Protein AF-X1A948-F1 (afdb_monomer_lite)

Radius of gyration: 23.52 Å; chains: 1; bounding box: 52×65×69 Å

Sequence (354 aa):
QQKYAKKFEVARQKFKIIANKKFKETFEIKDIPFLMENLRRKEVYKFDLNKDFVFRNKITDDIILGKLNDIKFIDDISESEQFVITNLKTNQKEFLNSSIYTHFQIDLNETYFLEKKIPLTLIDIDLNRNNHNGNFLIFLDEENNKILKPILKTKLPNSIAFFKNFKEQDIFFKKKGELKISRCIDVLDASEIKGYELILTNFEITKNHEQKHLKYVIDELIIKPKRITLPIHRDRKFRESELQIIKWLINKDLLSYIYLKKPVNNVEIGFIRKINLKPQNIENYHKKTENNDKETLVLKNIFGKEIKIPYNKIELIIFEYTSAMIQIKSETSFSSRLGYKILKKFKPERILIT

Secondary structure (DSSP, 8-state):
-HHHHHHTHHHHHHHHHHHHHHHHHHHT-S-HHHHHHHTTGGGGGTTTTT-EEEEEETTT--EEEEEEEEEEE-S-SSS-EEEEEEETTT--EEEEETTTEEEEEE-TT-EEE-TT--EEEEEEEE--SS-TT--EEEEE-TT--EEEEEGGG------HHHHHTTTT-EEEEEETTEEEEEEEEEEE--SSGGG-EEEEEES---TT----EEEEEGGGEEEEEEEEEEE--SSGGGHHHHHHHHHHHHHTT-EEEEEESSSSS-EEEEEEEEEEPPPP-TT-TT------TT-EEEEEETTS-EEEEEGGGEEEEEEEEEEEEEEEGGGS-HHHHHHHHHHHHH-GGG-B--

Organism: NCBI:txid412755

Structure (mmCIF, N/CA/C/O backbone):
data_AF-X1A948-F1
#
_entry.id   AF-X1A948-F1
#
loop_
_atom_site.group_PDB
_atom_site.id
_atom_site.type_symbol
_atom_site.label_atom_id
_atom_site.label_alt_id
_atom_site.label_comp_id
_atom_site.label_asym_id
_atom_site.label_entity_id
_atom_site.label_seq_id
_atom_site.pdbx_PDB_ins_code
_atom_site.Cartn_x
_atom_site.Cartn_y
_atom_site.Cartn_z
_atom_site.occupancy
_atom_site.B_iso_or_equiv
_atom_site.auth_seq_id
_atom_site.auth_comp_id
_atom_site.auth_asym_id
_atom_site.auth_atom_id
_atom_site.pdbx_PDB_model_num
ATOM 1 N N . GLN A 1 1 ? 3.688 -23.333 -5.348 1.00 64.12 1 GLN A N 1
ATOM 2 C CA . GLN A 1 1 ? 2.267 -22.913 -5.301 1.00 64.12 1 GLN A CA 1
ATOM 3 C C . GLN A 1 1 ? 1.477 -23.446 -6.499 1.00 64.12 1 GLN A C 1
ATOM 5 O O . GLN A 1 1 ? 0.482 -24.116 -6.270 1.00 64.12 1 GLN A O 1
ATOM 10 N N . GLN A 1 2 ? 1.948 -23.273 -7.740 1.00 76.31 2 GLN A N 1
ATOM 11 C CA . GLN A 1 2 ? 1.259 -23.702 -8.975 1.00 76.31 2 GLN A CA 1
ATOM 12 C C . GLN A 1 2 ? 0.826 -25.185 -9.000 1.00 76.31 2 GLN A C 1
ATOM 14 O O . GLN A 1 2 ? -0.339 -25.485 -9.250 1.00 76.31 2 GLN A O 1
ATOM 19 N N . LYS A 1 3 ? 1.732 -26.113 -8.643 1.00 79.06 3 LYS A N 1
ATOM 20 C CA . LYS A 1 3 ? 1.439 -27.561 -8.556 1.00 79.06 3 LYS A CA 1
ATOM 21 C C . LYS A 1 3 ? 0.267 -27.880 -7.616 1.00 79.06 3 LYS A C 1
ATOM 23 O O . LYS A 1 3 ? -0.580 -28.704 -7.938 1.00 79.06 3 LYS A O 1
ATOM 28 N N . TYR A 1 4 ? 0.214 -27.217 -6.461 1.00 81.12 4 TYR A N 1
ATOM 29 C CA . TYR A 1 4 ? -0.855 -27.415 -5.481 1.00 81.12 4 TYR A CA 1
ATOM 30 C C . TYR A 1 4 ? -2.148 -26.710 -5.893 1.00 81.12 4 TYR A C 1
ATOM 32 O O . TYR A 1 4 ? -3.219 -27.272 -5.699 1.00 81.12 4 TYR A O 1
ATOM 40 N N . ALA A 1 5 ? -2.058 -25.528 -6.509 1.00 80.88 5 ALA A N 1
ATOM 41 C CA . ALA A 1 5 ? -3.226 -24.794 -6.988 1.00 80.88 5 ALA A CA 1
ATOM 42 C C . ALA A 1 5 ? -4.042 -25.622 -7.994 1.00 80.88 5 ALA A C 1
ATOM 44 O O . ALA A 1 5 ? -5.242 -25.778 -7.794 1.00 80.88 5 ALA A O 1
ATOM 45 N N . LYS A 1 6 ? -3.384 -26.235 -8.990 1.00 80.06 6 LYS A N 1
ATOM 46 C CA . LYS A 1 6 ? -4.048 -27.129 -9.957 1.00 80.06 6 LYS A CA 1
ATOM 47 C C . LYS A 1 6 ? -4.633 -28.376 -9.287 1.00 80.06 6 LYS A C 1
ATOM 49 O O . LYS A 1 6 ? -5.773 -28.742 -9.540 1.00 80.06 6 LYS A O 1
ATOM 54 N N . LYS A 1 7 ? -3.880 -29.006 -8.375 1.00 86.94 7 LYS A N 1
ATOM 55 C CA . LYS A 1 7 ? -4.324 -30.222 -7.667 1.00 86.94 7 LYS A CA 1
ATOM 56 C C . LYS A 1 7 ? -5.597 -30.002 -6.836 1.00 86.94 7 LYS A C 1
ATOM 58 O O . LYS A 1 7 ? -6.390 -30.926 -6.690 1.00 86.94 7 LYS A O 1
ATOM 63 N N . PHE A 1 8 ? -5.785 -28.803 -6.286 1.00 88.12 8 PHE A N 1
ATOM 64 C CA . PHE A 1 8 ? -6.907 -28.481 -5.400 1.00 88.12 8 PHE A CA 1
ATOM 65 C C . PHE A 1 8 ? -7.978 -27.595 -6.042 1.00 88.12 8 PHE A C 1
ATOM 67 O O . PHE A 1 8 ? -8.878 -27.146 -5.339 1.00 88.12 8 PHE A O 1
ATOM 74 N N . GLU A 1 9 ? -7.928 -27.349 -7.350 1.00 86.06 9 GLU A N 1
ATOM 75 C CA . GLU A 1 9 ? -8.857 -26.437 -8.023 1.00 86.06 9 GLU A CA 1
ATOM 76 C C . GLU A 1 9 ? -10.321 -26.871 -7.858 1.00 86.06 9 GLU A C 1
ATOM 78 O O . GLU A 1 9 ? -11.148 -26.096 -7.379 1.00 86.06 9 GLU A O 1
ATOM 83 N N . VAL A 1 10 ? -10.619 -28.147 -8.124 1.00 89.75 10 VAL A N 1
ATOM 84 C CA . VAL A 1 10 ? -11.967 -28.718 -7.947 1.00 89.75 10 VAL A CA 1
ATOM 85 C C . VAL A 1 10 ? -12.430 -28.615 -6.490 1.00 89.75 10 VAL A C 1
ATOM 87 O O . VAL A 1 10 ? -13.571 -28.241 -6.219 1.00 89.75 10 VAL A O 1
ATOM 90 N N . ALA A 1 11 ? -11.543 -28.914 -5.536 1.00 91.81 11 ALA A N 1
ATOM 91 C CA . ALA A 1 11 ? -11.854 -28.817 -4.112 1.00 91.81 11 ALA A CA 1
ATOM 92 C C . ALA A 1 11 ? -12.113 -27.363 -3.681 1.00 91.81 11 ALA A C 1
ATOM 94 O O . ALA A 1 11 ? -13.046 -27.113 -2.921 1.00 91.81 11 ALA A O 1
ATOM 95 N N . ARG A 1 12 ? -11.346 -26.400 -4.208 1.00 88.31 12 ARG A N 1
ATOM 96 C CA . ARG A 1 12 ? -11.524 -24.964 -3.953 1.00 88.31 12 ARG A CA 1
ATOM 97 C C . ARG A 1 12 ? -12.872 -24.472 -4.468 1.00 88.31 12 ARG A C 1
ATOM 99 O O . ARG A 1 12 ? -13.552 -23.761 -3.740 1.00 88.31 12 ARG A O 1
ATOM 106 N N . GLN A 1 13 ? -13.286 -24.880 -5.669 1.00 90.38 13 GLN A N 1
ATOM 107 C CA . GLN A 1 13 ? -14.599 -24.501 -6.206 1.00 90.38 13 GLN A CA 1
ATOM 108 C C . GLN A 1 13 ? -15.745 -25.078 -5.368 1.00 90.38 13 GLN A C 1
ATOM 110 O O . GLN A 1 13 ? -16.662 -24.350 -4.991 1.00 90.38 13 GLN A O 1
ATOM 115 N N . LYS A 1 14 ? -15.660 -26.359 -4.978 1.00 93.69 14 LYS A N 1
ATOM 116 C CA . LYS A 1 14 ? -16.641 -26.969 -4.062 1.00 93.69 14 LYS A CA 1
ATOM 117 C C . LYS A 1 14 ? -16.692 -26.242 -2.717 1.00 93.69 14 LYS A C 1
ATOM 119 O O . LYS A 1 14 ? -17.778 -25.958 -2.216 1.00 93.69 14 LYS A O 1
ATOM 124 N N . PHE A 1 15 ? -15.531 -25.912 -2.152 1.00 93.50 15 PHE A N 1
ATOM 125 C CA . PHE A 1 15 ? -15.441 -25.169 -0.899 1.00 93.50 15 PHE A CA 1
ATOM 126 C C . PHE A 1 15 ? -16.094 -23.791 -1.010 1.00 93.50 15 PHE A C 1
ATOM 128 O O . PHE A 1 15 ? -16.901 -23.457 -0.151 1.00 93.50 15 PHE A O 1
ATOM 135 N N . LYS A 1 16 ? -15.812 -23.028 -2.072 1.00 92.94 16 LYS A N 1
ATOM 136 C CA . LYS A 1 16 ? -16.417 -21.709 -2.306 1.00 92.94 16 LYS A CA 1
ATOM 137 C C . LYS A 1 16 ? -17.938 -21.765 -2.308 1.00 92.94 16 LYS A C 1
ATOM 139 O O . LYS A 1 16 ? -18.562 -20.979 -1.609 1.00 92.94 16 LYS A O 1
ATOM 144 N N . ILE A 1 17 ? -18.528 -22.724 -3.025 1.00 94.19 17 ILE A N 1
ATOM 145 C CA . ILE A 1 17 ? -19.989 -22.905 -3.087 1.00 94.19 17 ILE A CA 1
ATOM 146 C C . ILE A 1 17 ? -20.563 -23.164 -1.688 1.00 94.19 17 ILE A C 1
ATOM 148 O O . ILE A 1 17 ? -21.523 -22.511 -1.277 1.00 94.19 17 ILE A O 1
ATOM 152 N N . ILE A 1 18 ? -19.954 -24.087 -0.935 1.00 94.94 18 ILE A N 1
ATOM 153 C CA . ILE A 1 18 ? -20.396 -24.432 0.424 1.00 94.94 18 ILE A CA 1
ATOM 154 C C . ILE A 1 18 ? -20.227 -23.238 1.371 1.00 94.94 18 ILE A C 1
ATOM 156 O O . ILE A 1 18 ? -21.137 -22.941 2.141 1.00 94.94 18 ILE A O 1
ATOM 160 N N . ALA A 1 19 ? -19.083 -22.556 1.315 1.00 95.00 19 ALA A N 1
ATOM 161 C CA . ALA A 1 19 ? -18.773 -21.401 2.149 1.00 95.00 19 ALA A CA 1
ATOM 162 C C . ALA A 1 19 ? -19.740 -20.246 1.874 1.00 95.00 19 ALA A C 1
ATOM 164 O O . ALA A 1 19 ? -20.292 -19.693 2.821 1.00 95.00 19 ALA A O 1
ATOM 165 N N . ASN A 1 20 ? -20.018 -19.947 0.602 1.00 94.38 20 ASN A N 1
ATOM 166 C CA . ASN A 1 20 ? -21.014 -18.954 0.209 1.00 94.38 20 ASN A CA 1
ATOM 167 C C . ASN A 1 20 ? -22.387 -19.281 0.780 1.00 94.38 20 ASN A C 1
ATOM 169 O O . ASN A 1 20 ? -22.981 -18.447 1.457 1.00 94.38 20 ASN A O 1
ATOM 173 N N . LYS A 1 21 ? -22.879 -20.501 0.528 1.00 94.69 21 LYS A N 1
ATOM 174 C CA . LYS A 1 21 ? -24.200 -20.934 0.990 1.00 94.69 21 LYS A CA 1
ATOM 175 C C . LYS A 1 21 ? -24.313 -20.805 2.508 1.00 94.69 21 LYS A C 1
ATOM 177 O O . LYS A 1 21 ? -25.204 -20.117 2.994 1.00 94.69 21 LYS A O 1
ATOM 182 N N . LYS A 1 22 ? -23.358 -21.383 3.244 1.00 96.00 22 LYS A N 1
ATOM 183 C CA . LYS A 1 22 ? -23.350 -21.327 4.709 1.00 96.00 22 LYS A CA 1
ATOM 184 C C . LYS A 1 22 ? -23.245 -19.903 5.237 1.00 96.00 22 LYS A C 1
ATOM 186 O O . LYS A 1 22 ? -23.910 -19.583 6.213 1.00 96.00 22 LYS A O 1
ATOM 191 N N . PHE A 1 23 ? -22.431 -19.050 4.619 1.00 95.12 23 PHE A N 1
ATOM 192 C CA . PHE A 1 23 ? -22.288 -17.659 5.042 1.00 95.12 23 PHE A CA 1
ATOM 193 C C . PHE A 1 23 ? -23.604 -16.895 4.875 1.00 95.12 23 PHE A C 1
ATOM 195 O O . PHE A 1 23 ? -24.064 -16.255 5.818 1.00 95.12 23 PHE A O 1
ATOM 202 N N . LYS A 1 24 ? -24.246 -17.015 3.707 1.00 94.75 24 LYS A N 1
ATOM 203 C CA . LYS A 1 24 ? -25.542 -16.380 3.440 1.00 94.75 24 LYS A CA 1
ATOM 204 C C . LYS A 1 24 ? -26.628 -16.854 4.405 1.00 94.75 24 LYS A C 1
ATOM 206 O O . LYS A 1 24 ? -27.361 -16.024 4.926 1.00 94.75 24 LYS A O 1
ATOM 211 N N . GLU A 1 25 ? -26.694 -18.159 4.675 1.00 95.12 25 GLU A N 1
ATOM 212 C CA . GLU A 1 25 ? -27.636 -18.748 5.639 1.00 95.12 25 GLU A CA 1
ATOM 213 C C . GLU A 1 25 ? -27.366 -18.270 7.073 1.00 95.12 25 GLU A C 1
ATOM 215 O O . GLU A 1 25 ? -28.286 -17.856 7.765 1.00 95.12 25 GLU A O 1
ATOM 220 N N . THR A 1 26 ? -26.103 -18.284 7.511 1.00 95.12 26 THR A N 1
ATOM 221 C CA . THR A 1 26 ? -25.724 -17.980 8.905 1.00 95.12 26 THR A CA 1
ATOM 222 C C . THR A 1 26 ? -25.903 -16.504 9.253 1.00 95.12 26 THR A C 1
ATOM 224 O O . THR A 1 26 ? -26.267 -16.182 10.379 1.00 95.12 26 THR A O 1
ATOM 227 N N . PHE A 1 27 ? -25.606 -15.603 8.313 1.00 91.25 27 PHE A N 1
ATOM 228 C CA . PHE A 1 27 ? -25.658 -14.155 8.545 1.00 91.25 27 PHE A CA 1
ATOM 229 C C . PHE A 1 27 ? -26.893 -13.490 7.928 1.00 91.25 27 PHE A C 1
ATOM 231 O O . PHE A 1 27 ? -27.008 -12.268 7.989 1.00 91.25 27 PHE A O 1
ATOM 238 N N . GLU A 1 28 ? -27.784 -14.275 7.316 1.00 93.19 28 GLU A N 1
ATOM 239 C CA . GLU A 1 28 ? -28.990 -13.801 6.623 1.00 93.19 28 GLU A CA 1
ATOM 240 C C . GLU A 1 28 ? -28.688 -12.768 5.517 1.00 93.19 28 GLU A C 1
ATOM 242 O O . GLU A 1 28 ? -29.461 -11.851 5.233 1.00 93.19 28 GLU A O 1
ATOM 247 N N . ILE A 1 29 ? -27.539 -12.921 4.855 1.00 91.75 29 ILE A N 1
ATOM 248 C CA . ILE A 1 29 ? -27.068 -12.008 3.809 1.00 91.75 29 ILE A CA 1
ATOM 249 C C . ILE A 1 29 ? -27.454 -12.569 2.448 1.00 91.75 29 ILE A C 1
ATOM 251 O O . ILE A 1 29 ? -26.983 -13.627 2.041 1.00 91.75 29 ILE A O 1
ATOM 255 N N . LYS A 1 30 ? -28.290 -11.838 1.709 1.00 88.69 30 LYS A N 1
ATOM 256 C CA . LYS A 1 30 ? -28.729 -12.251 0.366 1.00 88.69 30 LYS A CA 1
ATOM 257 C C . LYS A 1 30 ? -27.721 -11.877 -0.725 1.00 88.69 30 LYS A C 1
ATOM 259 O O . LYS A 1 30 ? -27.500 -12.662 -1.647 1.00 88.69 30 LYS A O 1
ATOM 264 N N . ASP A 1 31 ? -27.089 -10.714 -0.581 1.00 92.38 31 ASP A N 1
ATOM 265 C CA . ASP A 1 31 ? -26.230 -10.084 -1.585 1.00 92.38 31 ASP A CA 1
ATOM 266 C C . ASP A 1 31 ? -24.873 -9.703 -0.962 1.00 92.38 31 ASP A C 1
ATOM 268 O O . ASP A 1 31 ? -24.777 -8.796 -0.129 1.00 92.38 31 ASP A O 1
ATOM 272 N N . ILE A 1 32 ? -23.824 -10.444 -1.333 1.00 93.62 32 ILE A N 1
ATOM 273 C CA . ILE A 1 32 ? -22.454 -10.203 -0.861 1.00 93.62 32 ILE A CA 1
ATOM 274 C C . ILE A 1 32 ? -21.883 -8.896 -1.438 1.00 93.62 32 ILE A C 1
ATOM 276 O O . ILE A 1 32 ? -21.318 -8.131 -0.655 1.00 93.62 32 ILE A O 1
ATOM 280 N N . PRO A 1 33 ? -22.016 -8.584 -2.744 1.00 95.44 33 PRO A N 1
ATOM 281 C CA . PRO A 1 33 ? -21.649 -7.274 -3.276 1.00 95.44 33 PRO A CA 1
ATOM 282 C C . PRO A 1 33 ? -22.226 -6.106 -2.476 1.00 95.44 33 PRO A C 1
ATOM 284 O O . PRO A 1 33 ? -21.472 -5.222 -2.065 1.00 95.44 33 PRO A O 1
ATOM 287 N N . PHE A 1 34 ? -23.526 -6.137 -2.175 1.00 93.38 34 PHE A N 1
ATOM 288 C CA . PHE A 1 34 ? -24.174 -5.100 -1.371 1.00 93.38 34 PHE A CA 1
ATOM 289 C C . PHE A 1 34 ? -23.573 -4.997 0.038 1.00 93.38 34 PHE A C 1
ATOM 291 O O . PHE A 1 34 ? -23.318 -3.894 0.527 1.00 93.38 34 PHE A O 1
ATOM 298 N N . LEU A 1 35 ? -23.275 -6.132 0.683 1.00 93.12 35 LEU A N 1
ATOM 299 C CA . LEU A 1 35 ? -22.555 -6.139 1.959 1.00 93.12 35 LEU A CA 1
ATOM 300 C C . LEU A 1 35 ? -21.187 -5.451 1.839 1.00 93.12 35 LEU A C 1
ATOM 302 O O . LEU A 1 35 ? -20.855 -4.616 2.677 1.00 93.12 35 LEU A O 1
ATOM 306 N N . MET A 1 36 ? -20.388 -5.791 0.826 1.00 93.88 36 MET A N 1
ATOM 307 C CA . MET A 1 36 ? -19.036 -5.241 0.656 1.00 93.88 36 MET A CA 1
ATOM 308 C C . MET A 1 36 ? -19.047 -3.729 0.407 1.00 93.88 36 MET A C 1
ATOM 310 O O . MET A 1 36 ? -18.192 -3.016 0.946 1.00 93.88 36 MET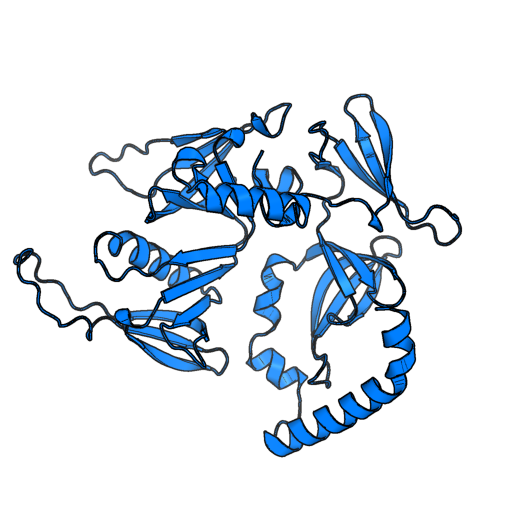 A O 1
ATOM 314 N N . GLU A 1 37 ? -20.033 -3.237 -0.346 1.00 91.94 37 GLU A N 1
ATOM 315 C CA . GLU A 1 37 ? -20.263 -1.802 -0.537 1.00 91.94 37 GLU A CA 1
ATOM 316 C C . GLU A 1 37 ? -20.655 -1.114 0.776 1.00 91.94 37 GLU A C 1
ATOM 318 O O . GLU A 1 37 ? -20.051 -0.106 1.147 1.00 91.94 37 GLU A O 1
ATOM 323 N N . ASN A 1 38 ? -21.580 -1.694 1.548 1.00 89.44 38 ASN A N 1
ATOM 324 C CA . ASN A 1 38 ? -21.972 -1.155 2.857 1.00 89.44 38 ASN A CA 1
ATOM 325 C C . ASN A 1 38 ? -20.808 -1.128 3.856 1.00 89.44 38 ASN A C 1
ATOM 327 O O . ASN A 1 38 ? -20.689 -0.193 4.649 1.00 89.44 38 ASN A O 1
ATOM 331 N N . LEU A 1 39 ? -19.918 -2.120 3.788 1.00 89.88 39 LEU A N 1
ATOM 332 C CA . LEU A 1 39 ? -18.673 -2.166 4.560 1.00 89.88 39 LEU A CA 1
ATOM 333 C C . LEU A 1 39 ? -17.601 -1.193 4.038 1.00 89.88 39 LEU A C 1
ATOM 335 O O . LEU A 1 39 ? -16.505 -1.136 4.602 1.00 89.88 39 LEU A O 1
ATOM 339 N N . ARG A 1 40 ? -17.887 -0.439 2.965 1.00 89.94 40 ARG A N 1
ATOM 340 C CA . ARG A 1 40 ? -16.977 0.503 2.295 1.00 89.94 40 ARG A CA 1
ATOM 341 C C . ARG A 1 40 ? -15.635 -0.133 1.931 1.00 89.94 40 ARG A C 1
ATOM 343 O O . ARG A 1 40 ? -14.589 0.508 2.020 1.00 89.94 40 ARG A O 1
ATOM 350 N N . ARG A 1 41 ? -15.636 -1.400 1.506 1.00 90.94 41 ARG A N 1
ATOM 351 C CA . ARG A 1 41 ? -14.401 -2.161 1.227 1.00 90.94 41 ARG A CA 1
ATOM 352 C C . ARG A 1 41 ? -13.532 -1.534 0.133 1.00 90.94 41 ARG A C 1
ATOM 354 O O . ARG A 1 41 ? -12.314 -1.686 0.176 1.00 90.94 41 ARG A O 1
ATOM 361 N N . LYS A 1 42 ? -14.126 -0.759 -0.782 1.00 92.38 42 LYS A N 1
ATOM 362 C CA . LYS A 1 42 ? -13.408 0.014 -1.812 1.00 92.38 42 LYS A CA 1
ATOM 363 C C . LYS A 1 42 ? -12.394 1.003 -1.238 1.00 92.38 42 LYS A C 1
ATOM 365 O O . LYS A 1 42 ? -11.372 1.248 -1.871 1.00 92.38 42 LYS A O 1
ATOM 370 N N . GLU A 1 43 ? -12.624 1.522 -0.030 1.00 90.62 43 GLU A N 1
ATOM 371 C CA . GLU A 1 43 ? -11.724 2.484 0.629 1.00 90.62 43 GLU A CA 1
ATOM 372 C C . GLU A 1 43 ? -10.305 1.944 0.821 1.00 90.62 43 GLU A C 1
ATOM 374 O O . GLU A 1 43 ? -9.356 2.725 0.846 1.00 90.62 43 GLU A O 1
ATOM 379 N N . VAL A 1 44 ? -10.150 0.620 0.916 1.00 91.19 44 VAL A N 1
ATOM 380 C CA . VAL A 1 44 ? -8.843 -0.043 1.024 1.00 91.19 44 VAL A CA 1
ATOM 381 C C . VAL A 1 44 ? -7.974 0.214 -0.212 1.00 91.19 44 VAL A C 1
ATOM 383 O O . VAL A 1 44 ? -6.756 0.226 -0.100 1.00 91.19 44 VAL A O 1
ATOM 386 N N . TYR A 1 45 ? -8.582 0.461 -1.374 1.00 92.81 45 TYR A N 1
ATOM 387 C CA . TYR A 1 45 ? -7.888 0.597 -2.658 1.00 92.81 45 TYR A CA 1
ATOM 388 C C . TYR A 1 45 ? -7.818 2.035 -3.166 1.00 92.81 45 TYR A C 1
ATOM 390 O O . TYR A 1 45 ? -7.293 2.278 -4.250 1.00 92.81 45 TYR A O 1
ATOM 398 N N . LYS A 1 46 ? -8.334 3.017 -2.418 1.00 92.94 46 LYS A N 1
ATOM 399 C CA . LYS A 1 46 ? -8.517 4.385 -2.930 1.00 92.94 46 LYS A CA 1
ATOM 400 C C . LYS A 1 46 ? -7.232 5.056 -3.418 1.00 92.94 46 LYS A C 1
ATOM 402 O O . LYS A 1 46 ? -7.277 5.863 -4.336 1.00 92.94 46 LYS A O 1
ATOM 407 N N . PHE A 1 47 ? -6.091 4.714 -2.817 1.00 91.94 47 PHE A N 1
ATOM 408 C CA . PHE A 1 47 ? -4.783 5.250 -3.201 1.00 91.94 47 PHE A CA 1
ATOM 409 C C . PHE A 1 47 ? -4.091 4.445 -4.305 1.00 91.94 47 PHE A C 1
ATOM 411 O O . PHE A 1 47 ? -2.995 4.825 -4.727 1.00 91.94 47 PHE A O 1
ATOM 418 N N . ASP A 1 48 ? -4.704 3.353 -4.754 1.00 93.06 48 ASP A N 1
ATOM 419 C CA . ASP A 1 48 ? -4.235 2.515 -5.855 1.00 93.06 48 ASP A CA 1
ATOM 420 C C . ASP A 1 48 ? -5.065 2.728 -7.130 1.00 93.06 48 ASP A C 1
ATOM 422 O O . ASP A 1 48 ? -4.586 2.435 -8.221 1.00 93.06 48 ASP A O 1
ATOM 426 N N . LEU A 1 49 ? -6.273 3.291 -7.027 1.00 95.44 49 LEU A N 1
ATOM 427 C CA . LEU A 1 49 ? -7.086 3.641 -8.191 1.00 95.44 49 LEU A CA 1
ATOM 428 C C . LEU A 1 49 ? -6.371 4.638 -9.116 1.00 95.44 49 LEU A C 1
ATOM 430 O O . LEU A 1 49 ? -5.658 5.541 -8.677 1.00 95.44 49 LEU A O 1
ATOM 434 N N . ASN A 1 50 ? -6.628 4.486 -10.412 1.00 95.69 50 ASN A N 1
ATOM 435 C CA . ASN A 1 50 ? -6.085 5.253 -11.530 1.00 95.69 50 ASN A CA 1
ATOM 436 C C . ASN A 1 50 ? -4.563 5.190 -11.694 1.00 95.69 50 ASN A C 1
ATOM 438 O O . ASN A 1 50 ? -3.992 6.063 -12.348 1.00 95.69 50 ASN A O 1
ATOM 442 N N . LYS A 1 51 ? -3.919 4.160 -11.145 1.00 95.31 51 LYS A N 1
ATOM 443 C CA . LYS A 1 51 ? -2.484 3.917 -11.305 1.00 95.31 51 LYS A CA 1
ATOM 444 C C . LYS A 1 51 ? -2.221 2.688 -12.157 1.00 95.31 51 LYS A C 1
ATOM 446 O O . LYS A 1 51 ? -3.074 1.803 -12.266 1.00 95.31 51 LYS A O 1
ATOM 451 N N . ASP A 1 52 ? -1.022 2.642 -12.716 1.00 96.44 52 ASP A N 1
ATOM 452 C CA . ASP A 1 52 ? -0.579 1.565 -13.585 1.00 96.44 52 ASP A CA 1
ATOM 453 C C . ASP A 1 52 ? 0.139 0.491 -12.771 1.00 96.44 52 ASP A C 1
ATOM 455 O O . ASP A 1 52 ? 0.944 0.766 -11.877 1.00 96.44 52 ASP A O 1
ATOM 459 N N . PHE A 1 53 ? -0.175 -0.764 -13.070 1.00 96.44 53 PHE A N 1
ATOM 460 C CA . PHE A 1 53 ? 0.359 -1.911 -12.360 1.00 96.44 53 PHE A CA 1
ATOM 461 C C . PHE A 1 53 ? 0.715 -3.040 -13.311 1.00 96.44 53 PHE A C 1
ATOM 463 O O . PHE A 1 53 ? 0.046 -3.304 -14.313 1.00 96.44 53 PHE A O 1
ATOM 470 N N . VAL A 1 54 ? 1.727 -3.797 -12.905 1.00 95.12 54 VAL A N 1
ATOM 471 C CA . VAL A 1 54 ? 1.997 -5.121 -13.452 1.00 95.12 54 VAL A CA 1
ATOM 472 C C . VAL A 1 54 ? 1.253 -6.142 -12.598 1.00 95.12 54 VAL A C 1
ATOM 474 O O . VAL A 1 54 ? 1.642 -6.425 -11.462 1.00 95.12 54 VAL A O 1
ATOM 477 N N . PHE A 1 55 ? 0.177 -6.701 -13.142 1.00 95.44 55 PHE A N 1
ATOM 478 C CA . PHE A 1 55 ? -0.599 -7.773 -12.531 1.00 95.44 55 PHE A CA 1
ATOM 479 C C . PHE A 1 55 ? 0.002 -9.121 -12.914 1.00 95.44 55 PHE A C 1
ATOM 481 O O . PHE A 1 55 ? 0.069 -9.463 -14.088 1.00 95.44 55 PHE A O 1
ATOM 488 N N . ARG A 1 56 ? 0.400 -9.917 -11.924 1.00 93.06 56 ARG A N 1
ATOM 489 C CA . ARG A 1 56 ? 0.902 -11.284 -12.105 1.00 93.06 56 ARG A CA 1
ATOM 490 C C . ARG A 1 56 ? -0.076 -12.286 -11.517 1.00 93.06 56 ARG A C 1
ATOM 492 O O . ARG A 1 56 ? -0.394 -12.216 -10.327 1.00 93.06 56 ARG A O 1
ATOM 499 N N . ASN A 1 57 ? -0.487 -13.258 -12.318 1.00 92.12 57 ASN A N 1
ATOM 500 C CA . ASN A 1 57 ? -1.276 -14.388 -11.859 1.00 92.12 57 ASN A CA 1
ATOM 501 C C . ASN A 1 57 ? -0.405 -15.326 -10.999 1.00 92.12 57 ASN A C 1
ATOM 503 O O . ASN A 1 57 ? 0.621 -15.825 -11.453 1.00 92.12 57 ASN A O 1
ATOM 507 N N . LYS A 1 58 ? -0.811 -15.603 -9.755 1.00 88.81 58 LYS A N 1
ATOM 508 C CA . LYS A 1 58 ? -0.062 -16.462 -8.810 1.00 88.81 58 LYS A CA 1
ATOM 509 C C . LYS A 1 58 ? 0.011 -17.938 -9.241 1.00 88.81 58 LYS A C 1
ATOM 511 O O . LYS A 1 58 ? 0.798 -18.701 -8.676 1.00 88.81 58 LYS A O 1
ATOM 516 N N . ILE A 1 59 ? -0.851 -18.365 -10.166 1.00 86.25 59 ILE A N 1
ATOM 517 C CA . ILE A 1 59 ? -1.005 -19.758 -10.606 1.00 86.25 59 ILE A CA 1
ATOM 518 C C . ILE A 1 59 ? -0.366 -19.975 -11.976 1.00 86.25 59 ILE A C 1
ATOM 520 O O . ILE A 1 59 ? 0.343 -20.965 -12.147 1.00 86.25 59 ILE A O 1
ATOM 524 N N . THR A 1 60 ? -0.623 -19.087 -12.936 1.00 86.00 60 THR A N 1
ATOM 525 C CA . THR A 1 60 ? -0.130 -19.239 -14.314 1.00 86.00 60 THR A CA 1
ATOM 526 C C . THR A 1 60 ? 1.148 -18.456 -14.593 1.00 86.00 60 THR A C 1
ATOM 528 O O . THR A 1 60 ? 1.794 -18.721 -15.595 1.00 86.00 60 THR A O 1
ATOM 531 N N . ASP A 1 61 ? 1.531 -17.522 -13.713 1.00 85.75 61 ASP A N 1
ATOM 532 C CA . ASP A 1 61 ? 2.568 -16.511 -13.961 1.00 85.75 61 ASP A CA 1
ATOM 533 C C . ASP A 1 61 ? 2.285 -15.582 -15.151 1.00 85.75 61 ASP A C 1
ATOM 535 O O . ASP A 1 61 ? 3.146 -14.777 -15.509 1.00 85.75 61 ASP A O 1
ATOM 539 N N . ASP A 1 62 ? 1.063 -15.611 -15.696 1.00 88.62 62 ASP A N 1
ATOM 540 C CA . ASP A 1 62 ? 0.637 -14.656 -16.713 1.00 88.62 62 ASP A CA 1
ATOM 541 C C . ASP A 1 62 ? 0.726 -13.239 -16.164 1.00 88.62 62 ASP A C 1
ATOM 543 O O . ASP A 1 62 ? 0.308 -12.953 -15.034 1.00 88.62 62 ASP A O 1
ATOM 547 N N . ILE A 1 63 ? 1.273 -12.353 -16.989 1.00 91.56 63 ILE A N 1
ATOM 548 C CA . ILE A 1 63 ? 1.453 -10.950 -16.658 1.00 91.56 63 ILE A CA 1
ATOM 549 C C . ILE A 1 63 ? 0.547 -10.112 -17.545 1.00 91.56 63 ILE A C 1
ATOM 551 O O . ILE A 1 63 ? 0.523 -10.276 -18.764 1.00 91.56 63 ILE A O 1
ATOM 555 N N . ILE A 1 64 ? -0.171 -9.194 -16.911 1.00 93.38 64 ILE A N 1
ATOM 556 C CA . ILE A 1 64 ? -0.994 -8.188 -17.562 1.00 93.38 64 ILE A CA 1
ATOM 557 C C . ILE A 1 64 ? -0.506 -6.834 -17.079 1.00 93.38 64 ILE A C 1
ATOM 559 O O . ILE A 1 64 ? -0.386 -6.593 -15.877 1.00 93.38 64 ILE A O 1
ATOM 563 N N . LEU A 1 65 ? -0.218 -5.950 -18.023 1.00 94.88 65 LEU A N 1
ATOM 564 C CA . LEU A 1 65 ? 0.036 -4.556 -17.727 1.00 94.88 65 LEU A CA 1
ATOM 565 C C . LEU A 1 65 ? -1.293 -3.804 -17.804 1.00 94.88 65 LEU A C 1
ATOM 567 O O . LEU A 1 65 ? -1.928 -3.798 -18.859 1.00 94.88 65 LEU A O 1
ATOM 571 N N . GLY A 1 66 ? -1.723 -3.185 -16.708 1.00 96.19 66 GLY A N 1
ATOM 572 C CA . GLY A 1 66 ? -3.026 -2.534 -16.671 1.00 96.19 66 GLY A CA 1
ATOM 573 C C . GLY A 1 66 ? -3.117 -1.361 -15.711 1.00 96.19 66 GLY A C 1
ATOM 574 O O . GLY A 1 66 ? -2.443 -1.327 -14.684 1.00 96.19 66 GLY A O 1
ATOM 575 N N . LYS A 1 67 ? -4.013 -0.431 -16.031 1.00 97.88 67 LYS A N 1
ATOM 576 C CA . LYS A 1 67 ? -4.441 0.643 -15.136 1.00 97.88 67 LYS A CA 1
ATOM 577 C C . LYS A 1 67 ? -5.591 0.162 -14.263 1.00 97.88 67 LYS A C 1
ATOM 579 O O . LYS A 1 67 ? -6.591 -0.316 -14.798 1.00 97.88 67 LYS A O 1
ATOM 584 N N . LEU A 1 68 ? -5.470 0.277 -12.941 1.00 98.00 68 LEU A N 1
ATOM 585 C CA . LEU A 1 68 ? -6.540 -0.087 -12.009 1.00 98.00 68 LEU A CA 1
ATOM 586 C C . LEU A 1 68 ? -7.596 1.018 -11.970 1.00 98.00 68 LEU A C 1
ATOM 588 O O . LEU A 1 68 ? -7.353 2.069 -11.391 1.00 98.00 68 LEU A O 1
ATOM 592 N N . ASN A 1 69 ? -8.772 0.792 -12.549 1.00 97.69 69 ASN A N 1
ATOM 593 C CA . ASN A 1 69 ? -9.810 1.824 -12.621 1.00 97.69 69 ASN A CA 1
ATOM 594 C C . ASN A 1 69 ? -10.823 1.727 -11.480 1.00 97.69 69 ASN A C 1
ATOM 596 O O . ASN A 1 69 ? -11.303 2.749 -11.001 1.00 97.69 69 ASN A O 1
ATOM 600 N N . ASP A 1 70 ? -11.177 0.507 -11.069 1.00 97.38 70 ASP A N 1
ATOM 601 C CA . ASP A 1 70 ? -12.198 0.266 -10.045 1.00 97.38 70 ASP A CA 1
ATOM 602 C C . ASP A 1 70 ? -12.027 -1.119 -9.394 1.00 97.38 70 ASP A C 1
ATOM 604 O O . ASP A 1 70 ? -11.265 -1.970 -9.867 1.00 97.38 70 ASP A O 1
ATOM 608 N N . ILE A 1 71 ? -12.771 -1.354 -8.316 1.00 97.00 71 ILE A N 1
ATOM 609 C CA . ILE A 1 71 ? -12.947 -2.645 -7.655 1.00 97.00 71 ILE A CA 1
ATOM 610 C C . ILE A 1 71 ? -14.415 -3.046 -7.783 1.00 97.00 71 ILE A C 1
ATOM 612 O O . ILE A 1 71 ? -15.298 -2.381 -7.252 1.00 97.00 71 ILE A O 1
ATOM 616 N N . LYS A 1 72 ? -14.699 -4.161 -8.446 1.00 96.38 72 LYS A N 1
ATOM 617 C CA . LYS A 1 72 ? -16.045 -4.732 -8.496 1.00 96.38 72 LYS A CA 1
ATOM 618 C C . LYS A 1 72 ? -16.179 -5.811 -7.431 1.00 96.38 72 LYS A C 1
ATOM 620 O O . LYS A 1 72 ? -15.309 -6.673 -7.329 1.00 96.38 72 LYS A O 1
ATOM 625 N N . PHE A 1 73 ? -17.285 -5.802 -6.692 1.00 96.62 73 PHE A N 1
ATOM 626 C CA . PHE A 1 73 ? -17.612 -6.915 -5.811 1.00 96.62 73 PHE A CA 1
ATOM 627 C C . PHE A 1 73 ? -18.459 -7.967 -6.524 1.00 96.62 73 PHE A C 1
ATOM 629 O O . PHE A 1 73 ? -19.356 -7.636 -7.303 1.00 96.62 73 PHE A O 1
ATOM 636 N N . ILE A 1 74 ? -18.160 -9.236 -6.265 1.00 94.94 74 ILE A N 1
ATOM 637 C CA . ILE A 1 74 ? -18.895 -10.389 -6.786 1.00 94.94 74 ILE A CA 1
ATOM 638 C C . ILE A 1 74 ? -19.519 -11.193 -5.651 1.00 94.94 74 ILE A C 1
ATOM 640 O O . ILE A 1 74 ? -19.130 -11.077 -4.489 1.00 94.94 74 ILE A O 1
ATOM 644 N N . ASP A 1 75 ? -20.495 -12.022 -6.008 1.00 93.62 75 ASP A N 1
ATOM 645 C CA . ASP A 1 75 ? -21.224 -12.876 -5.076 1.00 93.62 75 ASP A CA 1
ATOM 646 C C . ASP A 1 75 ? -20.413 -14.120 -4.671 1.00 93.62 75 ASP A C 1
ATOM 648 O O . ASP A 1 75 ? -20.802 -15.256 -4.916 1.00 93.62 75 ASP A O 1
ATOM 652 N N . ASP A 1 76 ? -19.241 -13.896 -4.075 1.00 92.88 76 ASP A N 1
ATOM 653 C CA . ASP A 1 76 ? -18.322 -14.902 -3.531 1.00 92.88 76 ASP A CA 1
ATOM 654 C C . ASP A 1 76 ? -17.670 -14.341 -2.262 1.00 92.88 76 ASP A C 1
ATOM 656 O O . ASP A 1 76 ? -16.845 -13.446 -2.331 1.00 92.88 76 ASP A O 1
ATOM 660 N N . ILE A 1 77 ? -18.014 -14.850 -1.081 1.00 92.12 77 ILE A N 1
ATOM 661 C CA . ILE A 1 77 ? -17.485 -14.358 0.196 1.00 92.12 77 ILE A CA 1
ATOM 662 C C . ILE A 1 77 ? -16.015 -14.726 0.391 1.00 92.12 77 ILE A C 1
ATOM 664 O O . ILE A 1 77 ? -15.299 -14.062 1.138 1.00 92.12 77 ILE A O 1
ATOM 668 N N . SER A 1 78 ? -15.562 -15.795 -0.265 1.00 90.62 78 SER A N 1
ATOM 669 C CA . SER A 1 78 ? -14.176 -16.245 -0.160 1.00 90.62 78 SER A CA 1
ATOM 670 C C . SER A 1 78 ? -13.255 -15.345 -0.979 1.00 90.62 78 SER A C 1
ATOM 672 O O . SER A 1 78 ? -12.100 -15.147 -0.608 1.00 90.62 78 SER A O 1
ATOM 674 N N . GLU A 1 79 ? -13.752 -14.826 -2.104 1.00 90.62 79 GLU A N 1
ATOM 675 C CA . GLU A 1 79 ? -13.002 -14.014 -3.066 1.00 90.62 79 GLU A CA 1
ATOM 676 C C . GLU A 1 79 ? -13.911 -12.935 -3.669 1.00 90.62 79 GLU A C 1
ATOM 678 O O . GLU A 1 79 ? -14.215 -12.944 -4.860 1.00 90.62 79 GLU A O 1
ATOM 683 N N . SER A 1 80 ? -14.358 -12.003 -2.827 1.00 93.00 80 SER A N 1
ATOM 684 C CA . SER A 1 80 ? -15.419 -11.052 -3.182 1.00 93.00 80 SER A CA 1
ATOM 685 C C . SER A 1 80 ? -14.973 -9.925 -4.099 1.00 93.00 80 SER A C 1
ATOM 687 O O . SER A 1 80 ? -15.817 -9.203 -4.610 1.00 93.00 80 SER A O 1
ATOM 689 N N . GLU A 1 81 ? -13.675 -9.751 -4.318 1.00 95.44 81 GLU A N 1
ATOM 690 C CA . GLU A 1 81 ? -13.082 -8.579 -4.957 1.00 95.44 81 GLU A CA 1
ATOM 691 C C . GLU A 1 81 ? -12.517 -8.913 -6.347 1.00 95.44 81 GLU A C 1
ATOM 693 O O . GLU A 1 81 ? -11.679 -9.806 -6.518 1.00 95.44 81 GLU A O 1
ATOM 698 N N . GLN A 1 82 ? -12.917 -8.133 -7.348 1.00 96.75 82 GLN A N 1
ATOM 699 C CA . GLN A 1 82 ? -12.344 -8.144 -8.689 1.00 96.75 82 GLN A CA 1
ATOM 700 C C . GLN A 1 82 ? -11.767 -6.772 -9.033 1.00 96.75 82 GLN A C 1
ATOM 702 O O . GLN A 1 82 ? -12.459 -5.759 -8.973 1.00 96.75 82 GLN A O 1
ATOM 707 N N . PHE A 1 83 ? -10.505 -6.742 -9.446 1.00 97.81 83 PHE A N 1
ATOM 708 C CA . PHE A 1 83 ? -9.905 -5.574 -10.071 1.00 97.81 83 PHE A CA 1
ATOM 709 C C . PHE A 1 83 ? -10.527 -5.354 -11.443 1.00 97.81 83 PHE A C 1
ATOM 711 O O . PHE A 1 83 ? -10.568 -6.268 -12.268 1.00 97.81 83 PHE A O 1
ATOM 718 N N . VAL A 1 84 ? -10.982 -4.133 -11.684 1.00 98.00 84 VAL A N 1
ATOM 719 C CA . VAL A 1 84 ? -11.439 -3.668 -12.987 1.00 98.00 84 VAL A CA 1
ATOM 720 C C . VAL A 1 84 ? -10.308 -2.857 -13.591 1.00 98.00 84 VAL A C 1
ATOM 722 O O . VAL A 1 84 ? -10.010 -1.756 -13.120 1.00 98.00 84 VAL A O 1
ATOM 725 N N . ILE A 1 85 ? -9.669 -3.401 -14.620 1.00 98.25 85 ILE A N 1
ATOM 726 C CA . ILE A 1 85 ? -8.478 -2.795 -15.214 1.00 98.25 85 ILE A CA 1
ATOM 727 C C . ILE A 1 85 ? -8.705 -2.431 -16.679 1.00 98.25 85 ILE A C 1
ATOM 729 O O . ILE A 1 85 ? -9.512 -3.065 -17.358 1.00 98.25 85 ILE A O 1
ATOM 733 N N . THR A 1 86 ? -7.969 -1.440 -17.172 1.00 98.12 86 THR A N 1
ATOM 734 C CA . THR A 1 86 ? -7.735 -1.264 -18.613 1.00 98.12 86 THR A CA 1
ATOM 735 C C . THR A 1 86 ? -6.364 -1.835 -18.931 1.00 98.12 86 THR A C 1
ATOM 737 O O . THR A 1 86 ? -5.369 -1.348 -18.397 1.00 98.12 86 THR A O 1
ATOM 740 N N . ASN A 1 87 ? -6.297 -2.858 -19.778 1.00 95.69 87 ASN A N 1
ATOM 741 C CA . ASN A 1 87 ? -5.037 -3.407 -20.263 1.00 95.69 87 ASN A CA 1
ATOM 742 C C . ASN A 1 87 ? -4.336 -2.366 -21.144 1.00 95.69 87 ASN A C 1
ATOM 744 O O . ASN A 1 87 ? -4.897 -1.927 -22.142 1.00 95.69 87 ASN A O 1
ATOM 748 N N . LEU A 1 88 ? -3.113 -1.976 -20.789 1.00 92.81 88 LEU A N 1
ATOM 749 C CA . LEU A 1 88 ? -2.398 -0.892 -21.474 1.00 92.81 88 LEU A CA 1
ATOM 750 C C . LEU A 1 88 ? -1.812 -1.308 -22.831 1.00 92.81 88 LEU A C 1
ATOM 752 O O . LEU A 1 88 ? -1.415 -0.448 -23.608 1.00 92.81 88 LEU A O 1
ATOM 756 N N . LYS A 1 89 ? -1.740 -2.610 -23.134 1.00 89.88 89 LYS A N 1
ATOM 757 C CA . LYS A 1 89 ? -1.275 -3.113 -24.437 1.00 89.88 89 LYS A CA 1
ATOM 758 C C . LYS A 1 89 ? -2.421 -3.295 -25.432 1.00 89.88 89 LYS A C 1
ATOM 760 O O . LYS A 1 89 ? -2.215 -3.101 -26.623 1.00 89.88 89 LYS A O 1
ATOM 765 N N . THR A 1 90 ? -3.613 -3.670 -24.964 1.00 91.88 90 THR A N 1
ATOM 766 C CA . THR A 1 90 ? -4.777 -3.936 -25.834 1.00 91.88 90 THR A CA 1
ATOM 767 C C . THR A 1 90 ? -5.863 -2.863 -25.754 1.00 91.88 90 THR A C 1
ATOM 769 O O . THR A 1 90 ? -6.785 -2.878 -26.565 1.00 91.88 90 THR A O 1
ATOM 772 N N . ASN A 1 91 ? -5.788 -1.956 -24.775 1.00 94.19 91 ASN A N 1
ATOM 773 C CA . ASN A 1 91 ? -6.834 -0.996 -24.397 1.00 94.19 91 ASN A CA 1
ATOM 774 C C . ASN A 1 91 ? -8.186 -1.635 -24.040 1.00 94.19 91 ASN A C 1
ATOM 776 O O . ASN A 1 91 ? -9.209 -0.952 -23.978 1.00 94.19 91 ASN A O 1
ATOM 780 N N . GLN A 1 92 ? -8.209 -2.942 -23.771 1.00 96.88 92 GLN A N 1
ATOM 781 C CA . GLN A 1 92 ? -9.422 -3.654 -23.392 1.00 96.88 92 GLN A CA 1
ATOM 782 C C . GLN A 1 92 ? -9.635 -3.621 -21.881 1.00 96.88 92 GLN A C 1
ATOM 784 O O . GLN A 1 92 ? -8.693 -3.618 -21.086 1.00 96.88 92 GLN A O 1
ATOM 789 N N . LYS A 1 93 ? -10.907 -3.616 -21.481 1.00 97.56 93 LYS A N 1
ATOM 790 C CA . LYS A 1 93 ? -11.303 -3.746 -20.082 1.00 97.56 93 LYS A CA 1
ATOM 791 C C . LYS A 1 93 ? -11.222 -5.210 -19.660 1.00 97.56 93 LYS A C 1
ATOM 793 O O . LYS A 1 93 ? -11.838 -6.063 -20.295 1.00 97.56 93 LYS A O 1
ATOM 798 N N . GLU A 1 94 ? -10.538 -5.485 -18.557 1.00 97.25 94 GLU A N 1
ATOM 799 C CA . GLU A 1 94 ? -10.403 -6.831 -17.994 1.00 97.25 94 GLU A CA 1
ATOM 800 C C . GLU A 1 94 ? -10.821 -6.870 -16.519 1.00 97.25 94 GLU A C 1
ATOM 802 O O . GLU A 1 94 ? -10.751 -5.870 -15.798 1.00 97.25 94 GLU A O 1
ATOM 807 N N . PHE A 1 95 ? -11.265 -8.046 -16.071 1.00 97.06 95 PHE A N 1
ATOM 808 C CA . PHE A 1 95 ? -11.693 -8.300 -14.696 1.00 97.06 95 PHE A CA 1
ATOM 809 C C . PHE A 1 95 ? -10.784 -9.354 -14.072 1.00 97.06 95 PHE A C 1
ATOM 811 O O . PHE A 1 95 ? -10.826 -10.525 -14.453 1.00 97.06 95 PHE A O 1
ATOM 818 N N . LEU A 1 96 ? -9.963 -8.949 -13.106 1.00 96.31 96 LEU A N 1
ATOM 819 C CA . LEU A 1 96 ? -8.987 -9.828 -12.466 1.00 96.31 96 LEU A CA 1
ATOM 820 C C . LEU A 1 96 ? -9.400 -10.123 -11.030 1.00 96.31 96 LEU A C 1
ATOM 822 O O . LEU A 1 96 ? -9.634 -9.218 -10.241 1.00 96.31 96 LEU A O 1
ATOM 826 N N . ASN A 1 97 ? -9.438 -11.395 -10.649 1.00 93.56 97 ASN A N 1
ATOM 827 C CA . ASN A 1 97 ? -9.701 -11.775 -9.263 1.00 93.56 97 ASN A CA 1
ATOM 828 C C . ASN A 1 97 ? -8.543 -11.328 -8.348 1.00 93.56 97 ASN A C 1
ATOM 830 O O . ASN A 1 97 ? -7.406 -11.791 -8.510 1.00 93.56 97 ASN A O 1
ATOM 834 N N . SER A 1 98 ? -8.829 -10.472 -7.360 1.00 93.25 98 SER A N 1
ATOM 835 C CA . SER A 1 98 ? -7.802 -9.860 -6.501 1.00 93.25 98 SER A CA 1
ATOM 836 C C . SER A 1 98 ? -6.976 -10.896 -5.727 1.00 93.25 98 SER A C 1
ATOM 838 O O . SER A 1 98 ? -5.781 -10.715 -5.483 1.00 93.25 98 SER A O 1
ATOM 840 N N . SER A 1 99 ? -7.584 -12.034 -5.390 1.00 90.44 99 SER A N 1
ATOM 841 C CA . SER A 1 99 ? -6.948 -13.108 -4.629 1.00 90.44 99 SER A CA 1
ATOM 842 C C . SER A 1 99 ? -5.993 -13.944 -5.479 1.00 90.44 99 SER A C 1
ATOM 844 O O . SER A 1 99 ? -5.027 -14.504 -4.946 1.00 90.44 99 SER A O 1
ATOM 846 N N . ILE A 1 100 ? -6.200 -14.004 -6.796 1.00 90.81 100 ILE A N 1
ATOM 847 C CA . ILE A 1 100 ? -5.358 -14.771 -7.730 1.00 90.81 100 ILE A CA 1
ATOM 848 C C . ILE A 1 100 ? -4.192 -13.929 -8.248 1.00 90.81 100 ILE A C 1
ATOM 850 O O . ILE A 1 100 ? -3.128 -14.478 -8.530 1.00 90.81 100 ILE A O 1
ATOM 854 N N . TYR A 1 101 ? -4.339 -12.608 -8.296 1.00 94.06 101 TYR A N 1
ATOM 855 C CA . TYR A 1 101 ? -3.300 -11.717 -8.797 1.00 94.06 101 TYR A CA 1
ATOM 856 C C . TYR A 1 101 ? -2.481 -11.081 -7.667 1.00 94.06 101 TYR A C 1
ATOM 858 O O . TYR A 1 101 ? -2.968 -10.775 -6.580 1.00 94.06 101 TYR A O 1
ATOM 866 N N . THR A 1 102 ? -1.183 -10.921 -7.898 1.00 92.81 102 THR A N 1
ATOM 867 C CA . THR A 1 102 ? -0.359 -9.915 -7.212 1.00 92.81 102 THR A CA 1
ATOM 868 C C . THR A 1 102 ? -0.168 -8.737 -8.147 1.00 92.81 102 THR A C 1
ATOM 870 O O . THR A 1 102 ? -0.117 -8.943 -9.355 1.00 92.81 102 THR A O 1
ATOM 873 N N . HIS A 1 103 ? 0.012 -7.539 -7.610 1.00 94.06 103 HIS A N 1
ATOM 874 C CA . HIS A 1 103 ? 0.337 -6.369 -8.412 1.00 94.06 103 HIS A CA 1
ATOM 875 C C . HIS A 1 103 ? 1.433 -5.542 -7.744 1.00 94.06 103 HIS A C 1
ATOM 877 O O . HIS A 1 103 ? 1.554 -5.534 -6.517 1.00 94.06 103 HIS A O 1
ATOM 883 N N . PHE A 1 104 ? 2.233 -4.866 -8.558 1.00 92.56 104 PHE A N 1
ATOM 884 C CA . PHE A 1 104 ? 3.137 -3.809 -8.119 1.00 92.56 104 PHE A CA 1
ATOM 885 C C . PHE A 1 104 ? 2.994 -2.623 -9.067 1.00 92.56 104 PHE A C 1
ATOM 887 O O . PHE A 1 104 ? 2.769 -2.813 -10.265 1.00 92.56 104 PHE A O 1
ATOM 894 N N . GLN A 1 105 ? 3.038 -1.420 -8.499 1.00 93.56 105 GLN A N 1
ATOM 895 C CA . GLN A 1 105 ? 2.862 -0.187 -9.255 1.00 93.56 105 GLN A CA 1
ATOM 896 C C . GLN A 1 105 ? 4.070 0.027 -10.165 1.00 93.56 105 GLN A C 1
ATOM 898 O O . GLN A 1 105 ? 5.203 -0.283 -9.785 1.00 93.56 105 GLN A O 1
ATOM 903 N N . ILE A 1 106 ? 3.812 0.576 -11.341 1.00 94.88 106 ILE A N 1
ATOM 904 C CA . ILE A 1 106 ? 4.832 1.104 -12.233 1.00 94.88 106 ILE A CA 1
ATOM 905 C C . ILE A 1 106 ? 4.459 2.526 -12.638 1.00 94.88 106 ILE A C 1
ATOM 907 O O . ILE A 1 106 ? 3.288 2.891 -12.634 1.00 94.88 106 ILE A O 1
ATOM 911 N N . ASP A 1 107 ? 5.461 3.288 -13.039 1.00 94.81 107 ASP A N 1
ATOM 912 C CA . ASP A 1 107 ? 5.330 4.630 -13.569 1.00 94.81 107 ASP A CA 1
ATOM 913 C C . ASP A 1 107 ? 6.199 4.665 -14.838 1.00 94.81 107 ASP A C 1
ATOM 915 O O . ASP A 1 107 ? 7.428 4.588 -14.778 1.00 94.81 107 ASP A O 1
ATOM 919 N N . LEU A 1 108 ? 5.555 4.644 -16.007 1.00 93.12 108 LEU A N 1
ATOM 920 C CA . LEU A 1 108 ? 6.257 4.732 -17.290 1.00 93.12 108 LEU A CA 1
ATOM 921 C C . LEU A 1 108 ? 6.811 6.145 -17.483 1.00 93.12 108 LEU A C 1
ATOM 923 O O . LEU A 1 108 ? 6.198 7.123 -17.065 1.00 93.12 108 LEU A O 1
ATOM 927 N N . ASN A 1 109 ? 7.950 6.234 -18.161 1.00 94.12 109 ASN A N 1
ATOM 928 C CA . ASN A 1 109 ? 8.741 7.446 -18.377 1.00 94.12 109 ASN A CA 1
ATOM 929 C C . ASN A 1 109 ? 9.289 8.083 -17.094 1.00 94.12 109 ASN A C 1
ATOM 931 O O . ASN A 1 109 ? 9.734 9.226 -17.117 1.00 94.12 109 ASN A O 1
ATOM 935 N N . GLU A 1 110 ? 9.308 7.332 -15.993 1.00 95.25 110 GLU A N 1
ATOM 936 C CA . GLU A 1 110 ? 9.873 7.776 -14.726 1.00 95.25 110 GLU A CA 1
ATOM 937 C C . GLU A 1 110 ? 11.198 7.090 -14.409 1.00 95.25 110 GLU A C 1
ATOM 939 O O . GLU A 1 110 ? 11.491 5.970 -14.848 1.00 95.25 110 GLU A O 1
ATOM 944 N N . THR A 1 111 ? 11.999 7.774 -13.597 1.00 94.44 111 THR A N 1
ATOM 945 C CA . THR A 1 111 ? 13.317 7.301 -13.180 1.00 94.44 111 THR A CA 1
ATOM 946 C C . THR A 1 111 ? 13.220 6.384 -11.964 1.00 94.44 111 THR A C 1
ATOM 948 O O . THR A 1 111 ? 12.529 6.664 -10.980 1.00 94.44 111 THR A O 1
ATOM 951 N N . TYR A 1 112 ? 13.990 5.302 -11.998 1.00 94.12 112 TYR A N 1
ATOM 952 C CA . TYR A 1 112 ? 14.136 4.319 -10.937 1.00 94.12 112 TYR A CA 1
ATOM 953 C C . TYR A 1 112 ? 15.600 4.158 -10.545 1.00 94.12 112 TYR A C 1
ATOM 955 O O . TYR A 1 112 ? 16.480 4.032 -11.392 1.00 94.12 112 TYR A O 1
ATOM 963 N N . PHE A 1 113 ? 15.851 4.048 -9.242 1.00 90.62 113 PHE A N 1
ATOM 964 C CA . PHE A 1 113 ? 17.164 3.696 -8.707 1.00 90.62 113 PHE A CA 1
ATOM 965 C C . PHE A 1 113 ? 17.170 2.248 -8.219 1.00 90.62 113 PHE A C 1
ATOM 967 O O . PHE A 1 113 ? 16.796 1.951 -7.081 1.00 90.62 113 PHE A O 1
ATOM 974 N N . LEU A 1 114 ? 17.599 1.333 -9.090 1.00 87.31 114 LEU A N 1
ATOM 975 C CA . LEU A 1 114 ? 17.764 -0.086 -8.750 1.00 87.31 114 LEU A CA 1
ATOM 976 C C . LEU A 1 114 ? 18.986 -0.309 -7.830 1.00 87.31 114 LEU A C 1
ATOM 978 O O . LEU A 1 114 ? 19.646 0.630 -7.391 1.00 87.31 114 LEU A O 1
ATOM 982 N N . GLU A 1 115 ? 19.329 -1.567 -7.532 1.00 72.69 115 GLU A N 1
ATOM 983 C CA . GLU A 1 115 ? 20.401 -1.922 -6.579 1.00 72.69 115 GLU A CA 1
ATOM 984 C C . GLU A 1 115 ? 21.772 -1.283 -6.881 1.00 72.69 115 GLU A C 1
ATOM 986 O O . GLU A 1 115 ? 22.518 -0.995 -5.946 1.00 72.69 115 GLU A O 1
ATOM 991 N N . LYS A 1 116 ? 22.086 -1.012 -8.158 1.00 64.81 116 LYS A N 1
ATOM 992 C CA . LYS A 1 116 ? 23.337 -0.354 -8.580 1.00 64.81 116 LYS A CA 1
ATOM 993 C C . LYS A 1 116 ? 23.344 1.171 -8.390 1.00 64.81 116 LYS A C 1
ATOM 995 O O . LYS A 1 116 ? 24.367 1.782 -8.654 1.00 64.81 116 LYS A O 1
ATOM 1000 N N . LYS A 1 117 ? 22.233 1.772 -7.938 1.00 71.31 117 LYS A N 1
ATOM 1001 C CA . LYS A 1 117 ? 22.051 3.221 -7.706 1.00 71.31 117 LYS A CA 1
ATOM 1002 C C . LYS A 1 117 ? 22.287 4.124 -8.927 1.00 71.31 117 LYS A C 1
ATOM 1004 O O . LYS A 1 117 ? 22.321 5.334 -8.767 1.00 71.31 117 LYS A O 1
ATOM 1009 N N . ILE A 1 118 ? 22.369 3.544 -10.121 1.00 83.12 118 ILE A N 1
ATOM 1010 C CA . ILE A 1 118 ? 22.365 4.279 -11.387 1.00 83.12 118 ILE A CA 1
ATOM 1011 C C . ILE A 1 118 ? 20.905 4.636 -11.707 1.00 83.12 118 ILE A C 1
ATOM 1013 O O . ILE A 1 118 ? 20.046 3.750 -11.564 1.00 83.12 118 ILE A O 1
ATOM 1017 N N . PRO A 1 119 ? 20.606 5.892 -12.079 1.00 91.06 119 PRO A N 1
ATOM 1018 C CA . PRO A 1 119 ? 19.273 6.283 -12.514 1.00 91.06 119 PRO A CA 1
ATOM 1019 C C . PRO A 1 119 ? 18.929 5.582 -13.828 1.00 91.06 119 PRO A C 1
ATOM 1021 O O . PRO A 1 119 ? 19.715 5.572 -14.769 1.00 91.06 119 PRO A O 1
ATOM 1024 N N . LEU A 1 120 ? 17.753 4.961 -13.874 1.00 94.50 120 LEU A N 1
ATOM 1025 C CA . LEU A 1 120 ? 17.250 4.257 -15.047 1.00 94.50 120 LEU A CA 1
ATOM 1026 C C . LEU A 1 120 ? 15.815 4.683 -15.329 1.00 94.50 120 LEU A C 1
ATOM 1028 O O . LEU A 1 120 ? 14.952 4.513 -14.468 1.00 94.50 120 LEU A O 1
ATOM 1032 N N . THR A 1 121 ? 15.538 5.175 -16.529 1.00 96.06 121 THR A N 1
ATOM 1033 C CA . THR A 1 121 ? 14.184 5.581 -16.926 1.00 96.06 121 THR A CA 1
ATOM 1034 C C . THR A 1 121 ? 13.439 4.392 -17.510 1.00 96.06 121 THR A C 1
ATOM 1036 O O . THR A 1 121 ? 13.900 3.793 -18.481 1.00 96.06 121 THR A O 1
ATOM 1039 N N . LEU A 1 122 ? 12.301 4.016 -16.921 1.00 96.12 122 LEU A N 1
ATOM 1040 C CA . LEU A 1 122 ? 11.462 2.927 -17.428 1.00 96.12 122 LEU A CA 1
ATOM 1041 C C . LEU A 1 122 ? 10.659 3.424 -18.631 1.00 96.12 122 LEU A C 1
ATOM 1043 O O . LEU A 1 122 ? 9.712 4.177 -18.451 1.00 96.12 122 LEU A O 1
ATOM 1047 N N . ILE A 1 123 ? 10.996 2.991 -19.841 1.00 95.38 123 ILE A N 1
ATOM 1048 C CA . ILE A 1 123 ? 10.345 3.494 -21.064 1.00 95.38 123 ILE A CA 1
ATOM 1049 C C . ILE A 1 123 ? 9.249 2.571 -21.597 1.00 95.38 123 ILE A C 1
ATOM 1051 O O . ILE A 1 123 ? 8.307 3.033 -22.231 1.00 95.38 123 ILE A O 1
ATOM 1055 N N . ASP A 1 124 ? 9.358 1.264 -21.358 1.00 91.62 124 ASP A N 1
ATOM 1056 C CA . ASP A 1 124 ? 8.387 0.285 -21.846 1.00 91.62 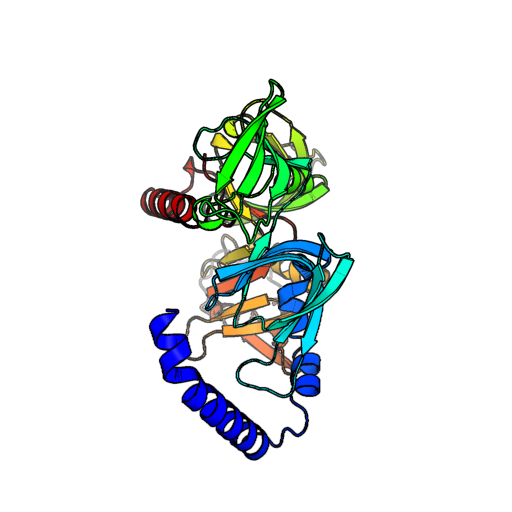124 ASP A CA 1
ATOM 1057 C C . ASP A 1 124 ? 8.474 -1.023 -21.048 1.00 91.62 124 ASP A C 1
ATOM 1059 O O . ASP A 1 124 ? 9.408 -1.278 -20.280 1.00 91.62 124 ASP A O 1
ATOM 1063 N N . ILE A 1 125 ? 7.481 -1.879 -21.247 1.00 91.50 125 ILE A N 1
ATOM 1064 C CA . ILE A 1 125 ? 7.424 -3.245 -20.753 1.00 91.50 125 ILE A CA 1
ATOM 1065 C C . ILE A 1 125 ? 7.103 -4.161 -21.927 1.00 91.50 125 ILE A C 1
ATOM 1067 O O . ILE A 1 125 ? 6.035 -4.056 -22.534 1.00 91.50 125 ILE A O 1
ATOM 1071 N N . ASP A 1 126 ? 8.003 -5.096 -22.207 1.00 89.31 126 ASP A N 1
ATOM 1072 C CA . ASP A 1 126 ? 7.804 -6.118 -23.226 1.00 89.31 126 ASP A CA 1
ATOM 1073 C C . ASP A 1 126 ? 7.164 -7.364 -22.603 1.00 89.31 126 ASP A C 1
ATOM 1075 O O . ASP A 1 126 ? 7.731 -8.005 -21.708 1.00 89.31 126 ASP A O 1
ATOM 1079 N N . LEU A 1 127 ? 5.957 -7.684 -23.069 1.00 85.69 127 LEU A N 1
ATOM 1080 C CA . LEU A 1 127 ? 5.173 -8.841 -22.650 1.00 85.69 127 LEU A CA 1
ATOM 1081 C C . LEU A 1 127 ? 5.113 -9.845 -23.803 1.00 85.69 127 LEU A C 1
ATOM 1083 O O . LEU A 1 127 ? 4.103 -9.949 -24.501 1.00 85.69 127 LEU A O 1
ATOM 1087 N N . ASN A 1 128 ? 6.209 -10.563 -24.034 1.00 71.94 128 ASN A N 1
ATOM 1088 C CA . ASN A 1 128 ? 6.309 -11.465 -25.171 1.00 71.94 128 ASN A CA 1
ATOM 1089 C C . ASN A 1 128 ? 5.999 -12.915 -24.767 1.00 71.94 128 ASN A C 1
ATOM 1091 O O . ASN A 1 128 ? 6.767 -13.550 -24.043 1.00 71.94 128 ASN A O 1
ATOM 1095 N N . ARG A 1 129 ? 4.880 -13.460 -25.265 1.00 56.94 129 ARG A N 1
ATOM 1096 C CA . ARG A 1 129 ? 4.473 -14.860 -25.020 1.00 56.94 129 ARG A CA 1
ATOM 1097 C C . ARG A 1 129 ? 5.364 -15.885 -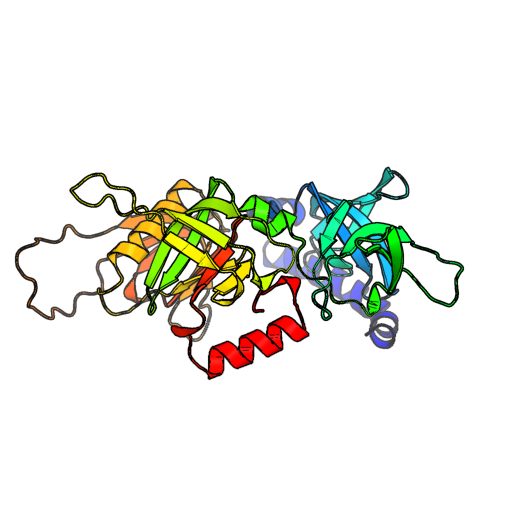25.738 1.00 56.94 129 ARG A C 1
ATOM 1099 O O . ARG A 1 129 ? 5.390 -17.038 -25.321 1.00 56.94 129 ARG A O 1
ATOM 1106 N N . ASN A 1 130 ? 6.097 -15.470 -26.778 1.00 50.25 130 ASN A N 1
ATOM 1107 C CA . ASN A 1 130 ? 6.814 -16.377 -27.684 1.00 50.25 130 ASN A CA 1
ATOM 1108 C C . ASN A 1 130 ? 8.329 -16.470 -27.431 1.00 50.25 130 ASN A C 1
ATOM 1110 O O . ASN A 1 130 ? 8.976 -17.367 -27.964 1.00 50.25 130 ASN A O 1
ATOM 1114 N N . ASN A 1 131 ? 8.913 -15.589 -26.611 1.00 48.53 131 ASN A N 1
ATOM 1115 C CA . ASN A 1 131 ? 10.343 -15.639 -26.306 1.00 48.53 131 ASN A CA 1
ATOM 1116 C C . ASN A 1 131 ? 10.603 -16.517 -25.078 1.00 48.53 131 ASN A C 1
ATOM 1118 O O . ASN A 1 131 ? 10.153 -16.209 -23.975 1.00 48.53 131 ASN A O 1
ATOM 1122 N N . HIS A 1 132 ? 11.428 -17.555 -25.237 1.00 42.91 132 HIS A N 1
ATOM 1123 C CA . HIS A 1 132 ? 11.881 -18.444 -24.155 1.00 42.91 132 HIS A CA 1
ATOM 1124 C C . HIS A 1 132 ? 12.567 -17.724 -22.966 1.00 42.91 132 HIS A C 1
ATOM 1126 O O . HIS A 1 132 ? 12.793 -18.346 -21.930 1.00 42.91 132 HIS A O 1
ATOM 1132 N N . ASN A 1 133 ? 12.838 -16.414 -23.075 1.00 52.12 133 ASN A N 1
ATOM 1133 C CA . ASN A 1 133 ? 13.498 -15.590 -22.057 1.00 52.12 133 ASN A CA 1
ATOM 1134 C C . ASN A 1 133 ? 12.575 -14.631 -21.263 1.00 52.12 133 ASN A C 1
ATOM 1136 O O . ASN A 1 133 ? 13.063 -13.965 -20.348 1.00 52.12 133 ASN A O 1
ATOM 1140 N N . GLY A 1 134 ? 11.256 -14.624 -21.504 1.00 65.69 134 GLY A N 1
ATOM 1141 C CA . GLY A 1 134 ? 10.260 -14.041 -20.586 1.00 65.69 134 GLY A CA 1
ATOM 1142 C C . GLY A 1 134 ? 9.917 -12.554 -20.771 1.00 65.69 134 GLY A C 1
ATOM 1143 O O . GLY A 1 134 ? 10.343 -11.910 -21.719 1.00 65.69 134 GLY A O 1
ATOM 1144 N N . ASN A 1 135 ? 9.090 -12.027 -19.859 1.00 86.19 135 ASN A N 1
ATOM 1145 C CA . ASN A 1 135 ? 8.622 -10.635 -19.852 1.00 86.19 135 ASN A CA 1
ATOM 1146 C C . ASN A 1 135 ? 9.682 -9.689 -19.252 1.00 86.19 135 ASN A C 1
ATOM 1148 O O . ASN A 1 135 ? 10.249 -9.992 -18.189 1.00 86.19 135 ASN A O 1
ATOM 1152 N N . PHE A 1 136 ? 9.911 -8.528 -19.872 1.00 91.06 136 PHE A N 1
ATOM 1153 C CA . PHE A 1 136 ? 10.979 -7.588 -19.505 1.00 91.06 136 PHE A CA 1
ATOM 1154 C C . PHE A 1 136 ? 10.466 -6.177 -19.212 1.00 91.06 136 PHE A C 1
ATOM 1156 O O . PHE A 1 136 ? 9.596 -5.658 -19.900 1.00 91.06 136 PHE A O 1
ATOM 1163 N N . LEU A 1 137 ? 11.080 -5.532 -18.223 1.00 92.69 137 LEU A N 1
ATOM 1164 C CA . LEU A 1 137 ? 11.094 -4.081 -18.071 1.00 92.69 137 LEU A CA 1
ATOM 1165 C C . LEU A 1 137 ? 12.216 -3.522 -18.954 1.00 92.69 137 LEU A C 1
ATOM 1167 O O . LEU A 1 137 ? 13.348 -4.023 -18.896 1.00 92.69 137 LEU A O 1
ATOM 1171 N N . ILE A 1 138 ? 11.905 -2.505 -19.752 1.00 94.31 138 ILE A N 1
ATOM 1172 C CA . ILE A 1 138 ? 12.848 -1.836 -20.644 1.00 94.31 138 ILE A CA 1
ATOM 1173 C C . ILE A 1 138 ? 13.222 -0.489 -20.035 1.00 94.31 138 ILE A C 1
ATOM 1175 O O . ILE A 1 138 ? 12.392 0.414 -19.947 1.00 94.31 138 ILE A O 1
ATOM 1179 N N . PHE A 1 139 ? 14.487 -0.356 -19.654 1.00 95.62 139 PHE A N 1
ATOM 1180 C CA . PHE A 1 139 ? 15.045 0.882 -19.134 1.00 95.62 139 PHE A CA 1
ATOM 1181 C C . PHE A 1 139 ? 15.986 1.545 -20.141 1.00 95.62 139 PHE A C 1
ATOM 1183 O O . PHE A 1 139 ? 16.599 0.848 -20.952 1.00 95.62 139 PHE A O 1
ATOM 1190 N N . LEU A 1 140 ? 16.144 2.860 -20.029 1.00 95.75 140 LEU A N 1
ATOM 1191 C CA . LEU A 1 140 ? 17.267 3.616 -20.582 1.00 95.75 140 LEU A CA 1
ATOM 1192 C C . LEU A 1 140 ? 18.161 4.108 -19.442 1.00 95.75 140 LEU A C 1
ATOM 1194 O O . LEU A 1 140 ? 17.651 4.486 -18.384 1.00 95.75 140 LEU A O 1
ATOM 1198 N N . ASP A 1 141 ? 19.473 4.079 -19.649 1.00 92.75 141 ASP A N 1
ATOM 1199 C CA . ASP A 1 141 ? 20.417 4.837 -18.824 1.00 92.75 141 ASP A CA 1
ATOM 1200 C C . ASP A 1 141 ? 20.591 6.274 -19.352 1.00 92.75 141 ASP A C 1
ATOM 1202 O O . ASP A 1 141 ? 19.937 6.680 -20.314 1.00 92.75 141 ASP A O 1
ATOM 1206 N N . GLU A 1 142 ? 21.456 7.058 -18.705 1.00 88.88 142 GLU A N 1
ATOM 1207 C CA . GLU A 1 142 ? 21.737 8.454 -19.080 1.00 88.88 142 GLU A CA 1
ATOM 1208 C C . GLU A 1 142 ? 22.339 8.595 -20.491 1.00 88.88 142 GLU A C 1
ATOM 1210 O O . GLU A 1 142 ? 22.192 9.639 -21.124 1.00 88.88 142 GLU A O 1
ATOM 1215 N N . GLU A 1 143 ? 22.969 7.539 -21.011 1.00 92.62 143 GLU A N 1
ATOM 1216 C CA . GLU A 1 143 ? 23.557 7.480 -22.354 1.00 92.62 143 GLU A CA 1
ATOM 1217 C C . GLU A 1 143 ? 22.561 6.962 -23.412 1.00 92.62 143 GLU A C 1
ATOM 1219 O O . GLU A 1 143 ? 22.918 6.785 -24.577 1.00 92.62 143 GLU A O 1
ATOM 1224 N N . ASN A 1 144 ? 21.294 6.744 -23.038 1.00 91.81 144 ASN A N 1
ATOM 1225 C CA . ASN A 1 144 ? 20.247 6.125 -23.858 1.00 91.81 144 ASN A CA 1
ATOM 1226 C C . ASN A 1 144 ? 20.528 4.667 -24.263 1.00 91.81 144 ASN A C 1
ATOM 1228 O O . ASN A 1 144 ? 19.904 4.146 -25.196 1.00 91.81 144 ASN A O 1
ATOM 1232 N N . ASN A 1 145 ? 21.406 3.960 -23.551 1.00 94.31 145 ASN A N 1
ATOM 1233 C CA . ASN A 1 145 ? 21.576 2.530 -23.756 1.00 94.31 145 ASN A CA 1
ATOM 1234 C C . ASN A 1 145 ? 20.380 1.773 -23.169 1.00 94.31 145 ASN A C 1
ATOM 1236 O O . ASN A 1 145 ? 19.950 1.983 -22.031 1.00 94.31 145 ASN A O 1
ATOM 1240 N N . LYS A 1 146 ? 19.851 0.824 -23.946 1.00 94.38 146 LYS A N 1
ATOM 1241 C CA . LYS A 1 146 ? 18.715 -0.004 -23.538 1.00 94.38 146 LYS A CA 1
ATOM 1242 C C . LYS A 1 146 ? 19.148 -1.099 -22.564 1.00 94.38 146 LYS A C 1
ATOM 1244 O O . LYS A 1 146 ? 19.923 -1.989 -22.910 1.00 94.38 146 LYS A O 1
ATOM 1249 N N . ILE A 1 147 ? 18.561 -1.103 -21.370 1.00 92.81 147 ILE A N 1
ATOM 1250 C CA . ILE A 1 147 ? 18.802 -2.101 -20.324 1.00 92.81 147 ILE A CA 1
ATOM 1251 C C . ILE A 1 147 ? 17.540 -2.931 -20.097 1.00 92.81 147 ILE A C 1
ATOM 1253 O O . ILE A 1 147 ? 16.507 -2.437 -19.650 1.00 92.81 147 ILE A O 1
ATOM 1257 N N . LEU A 1 148 ? 17.644 -4.235 -20.351 1.00 92.44 148 LEU A N 1
ATOM 1258 C CA . LEU A 1 148 ? 16.554 -5.186 -20.142 1.00 92.44 148 LEU A CA 1
ATOM 1259 C C . LEU A 1 148 ? 16.634 -5.826 -18.754 1.00 92.44 148 LEU A C 1
ATOM 1261 O O . LEU A 1 148 ? 17.669 -6.364 -18.346 1.00 92.44 148 LEU A O 1
ATOM 1265 N N . LYS A 1 149 ? 15.519 -5.804 -18.023 1.00 91.56 149 LYS A N 1
ATOM 1266 C CA . LYS A 1 149 ? 15.398 -6.408 -16.691 1.00 91.56 149 LYS A CA 1
ATOM 1267 C C . LYS A 1 149 ? 14.209 -7.372 -16.646 1.00 91.56 149 LYS A C 1
ATOM 1269 O O . LYS A 1 149 ? 13.083 -6.939 -16.867 1.00 91.56 149 LYS A O 1
ATOM 1274 N N . PRO A 1 150 ? 14.400 -8.670 -16.341 1.00 91.62 150 PRO A N 1
ATOM 1275 C CA . PRO A 1 150 ? 13.286 -9.617 -16.275 1.00 91.62 150 PRO A CA 1
ATOM 1276 C C . PRO A 1 150 ? 12.293 -9.231 -15.175 1.00 91.62 150 PRO A C 1
ATOM 1278 O O . PRO A 1 150 ? 12.703 -9.075 -14.020 1.00 91.62 150 PRO A O 1
ATOM 1281 N N . ILE A 1 151 ? 10.997 -9.156 -15.487 1.00 90.12 151 ILE A N 1
ATOM 1282 C CA . ILE A 1 151 ? 9.953 -8.731 -14.533 1.00 90.12 151 ILE A CA 1
ATOM 1283 C C . ILE A 1 151 ? 9.967 -9.607 -13.274 1.00 90.12 151 ILE A C 1
ATOM 1285 O O . ILE A 1 151 ? 9.988 -9.108 -12.155 1.00 90.12 151 ILE A O 1
ATOM 1289 N N . LEU A 1 152 ? 10.028 -10.931 -13.442 1.00 85.75 152 LEU A N 1
ATOM 1290 C CA . LEU A 1 152 ? 9.918 -11.882 -12.327 1.00 85.75 152 LEU A CA 1
ATOM 1291 C C . LEU A 1 152 ? 11.128 -11.889 -11.381 1.00 85.75 152 LEU A C 1
ATOM 1293 O O . LEU A 1 152 ? 11.017 -12.366 -10.251 1.00 85.75 152 LEU A O 1
ATOM 1297 N N . LYS A 1 153 ? 12.284 -11.397 -11.841 1.00 87.62 153 LYS A N 1
ATOM 1298 C CA . LYS A 1 153 ? 13.534 -11.353 -11.062 1.00 87.62 153 LYS A CA 1
ATOM 1299 C C . LYS A 1 153 ? 13.834 -9.957 -10.519 1.00 87.62 153 LYS A C 1
ATOM 1301 O O . LYS A 1 153 ? 14.681 -9.820 -9.639 1.00 87.62 153 LYS A O 1
ATOM 1306 N N . THR A 1 154 ? 13.157 -8.933 -11.029 1.00 89.88 154 THR A N 1
ATOM 1307 C CA . THR A 1 154 ? 13.443 -7.537 -10.701 1.00 89.88 154 THR A CA 1
ATOM 1308 C C . THR A 1 154 ? 12.521 -7.069 -9.592 1.00 89.88 154 THR A C 1
ATOM 1310 O O . THR A 1 154 ? 11.304 -7.050 -9.744 1.00 89.88 154 THR A O 1
ATOM 1313 N N . LYS A 1 155 ? 13.105 -6.677 -8.459 1.00 90.62 155 LYS A N 1
ATOM 1314 C CA . LYS A 1 155 ? 12.368 -6.022 -7.376 1.00 90.62 155 LYS A CA 1
ATOM 1315 C C . LYS A 1 155 ? 12.386 -4.522 -7.630 1.00 90.62 155 LYS A C 1
ATOM 1317 O O . LYS A 1 155 ? 13.402 -3.874 -7.390 1.00 90.62 155 LYS A O 1
ATOM 1322 N N . LEU A 1 156 ? 11.286 -4.004 -8.161 1.00 91.69 156 LEU A N 1
ATOM 1323 C CA . LEU A 1 156 ? 11.173 -2.599 -8.527 1.00 91.69 156 LEU A CA 1
ATOM 1324 C C . LEU A 1 156 ? 10.915 -1.741 -7.265 1.00 91.69 156 LEU A C 1
ATOM 1326 O O . LEU A 1 156 ? 9.949 -2.011 -6.551 1.00 91.69 156 LEU A O 1
ATOM 1330 N N . PRO A 1 157 ? 11.775 -0.759 -6.934 1.00 92.56 157 PRO A N 1
ATOM 1331 C CA . PRO A 1 157 ? 11.478 0.248 -5.914 1.00 92.56 157 PRO A CA 1
ATOM 1332 C C . PRO A 1 157 ? 10.416 1.235 -6.422 1.00 92.56 157 PRO A C 1
ATOM 1334 O O . PRO A 1 157 ? 10.035 1.191 -7.587 1.00 92.56 157 PRO A O 1
ATOM 1337 N N . ASN A 1 158 ? 9.973 2.166 -5.573 1.00 92.06 158 ASN A N 1
ATOM 1338 C CA . ASN A 1 158 ? 9.206 3.311 -6.074 1.00 92.06 158 ASN A CA 1
ATOM 1339 C C . ASN A 1 158 ? 10.080 4.180 -6.992 1.00 92.06 158 ASN A C 1
ATOM 1341 O O . ASN A 1 158 ? 11.290 4.299 -6.767 1.00 92.06 158 ASN A O 1
ATOM 1345 N N . SER A 1 159 ? 9.449 4.780 -7.997 1.00 93.38 159 SER A N 1
ATOM 1346 C CA . SER A 1 159 ? 10.065 5.766 -8.886 1.00 93.38 159 SER A CA 1
ATOM 1347 C C . SER A 1 159 ? 10.414 7.062 -8.147 1.00 93.38 159 SER A C 1
ATOM 1349 O O . SER A 1 159 ? 9.985 7.292 -7.010 1.00 93.38 159 SER A O 1
ATOM 1351 N N . ILE A 1 160 ? 11.157 7.947 -8.813 1.00 91.06 160 ILE A N 1
ATOM 1352 C CA . ILE A 1 160 ? 11.399 9.306 -8.317 1.00 91.06 160 ILE A CA 1
ATOM 1353 C C . ILE A 1 160 ? 10.099 10.117 -8.238 1.00 91.06 160 ILE A C 1
ATOM 1355 O O . ILE A 1 160 ? 9.926 10.869 -7.275 1.00 91.06 160 ILE A O 1
ATOM 1359 N N . ALA A 1 161 ? 9.157 9.922 -9.170 1.00 91.69 161 ALA A N 1
ATOM 1360 C CA . ALA A 1 161 ? 7.848 10.577 -9.135 1.00 91.69 161 ALA A CA 1
ATOM 1361 C C . ALA A 1 161 ? 7.130 10.388 -7.799 1.00 91.69 161 ALA A C 1
ATOM 1363 O O . ALA A 1 161 ? 6.526 11.328 -7.286 1.00 91.69 161 ALA A O 1
ATOM 1364 N N . PHE A 1 162 ? 7.243 9.211 -7.176 1.00 89.19 162 PHE A N 1
ATOM 1365 C CA . PHE A 1 162 ? 6.661 8.989 -5.855 1.00 89.19 162 PHE A CA 1
ATOM 1366 C C . PHE A 1 162 ? 7.164 9.997 -4.807 1.00 89.19 162 PHE A C 1
ATOM 1368 O O . PHE A 1 162 ? 6.366 10.499 -4.017 1.00 89.19 162 PHE A O 1
ATOM 1375 N N . PHE A 1 163 ? 8.461 10.318 -4.809 1.00 84.75 163 PHE A N 1
ATOM 1376 C CA . PHE A 1 163 ? 9.037 11.292 -3.878 1.00 84.75 163 PHE A CA 1
ATOM 1377 C C . PHE A 1 163 ? 8.719 12.723 -4.295 1.00 84.75 163 PHE A C 1
ATOM 1379 O O . PHE A 1 163 ? 8.359 13.525 -3.439 1.00 84.75 163 PHE A O 1
ATOM 1386 N N . LYS A 1 164 ? 8.773 13.034 -5.596 1.00 89.81 164 LYS A N 1
ATOM 1387 C CA . LYS A 1 164 ? 8.392 14.356 -6.124 1.00 89.81 164 LYS A CA 1
ATOM 1388 C C . LYS A 1 164 ? 6.946 14.713 -5.778 1.00 89.81 164 LYS A C 1
ATOM 1390 O O . LYS A 1 164 ? 6.663 15.853 -5.426 1.00 89.81 164 LYS A O 1
ATOM 1395 N N . ASN A 1 165 ? 6.060 13.718 -5.736 1.00 91.12 165 ASN A N 1
ATOM 1396 C CA . ASN A 1 165 ? 4.670 13.871 -5.307 1.00 91.12 165 ASN A CA 1
ATOM 1397 C C . ASN A 1 165 ? 4.502 14.223 -3.819 1.00 91.12 165 ASN A C 1
ATOM 1399 O O . ASN A 1 165 ? 3.379 14.475 -3.390 1.00 91.12 165 ASN A O 1
ATOM 1403 N N . PHE A 1 166 ? 5.569 14.248 -3.010 1.00 92.69 166 PHE A N 1
ATOM 1404 C CA . PHE A 1 166 ? 5.501 14.805 -1.656 1.00 92.69 166 PHE A CA 1
ATOM 1405 C C . PHE A 1 166 ? 5.427 16.324 -1.655 1.00 92.69 166 PHE A C 1
ATOM 1407 O O . PHE A 1 166 ? 4.983 16.887 -0.656 1.00 92.69 166 PHE A O 1
ATOM 1414 N N . LYS A 1 167 ? 5.825 16.982 -2.747 1.00 93.19 167 LYS A N 1
ATOM 1415 C CA . LYS A 1 167 ? 5.709 18.428 -2.882 1.00 93.19 167 LYS A CA 1
ATOM 1416 C C . LYS A 1 167 ? 4.285 18.878 -2.562 1.00 93.19 167 LYS A C 1
ATOM 1418 O O . LYS A 1 167 ? 3.307 18.326 -3.061 1.00 93.19 167 LYS A O 1
ATOM 1423 N N . GLU A 1 168 ? 4.196 19.853 -1.669 1.00 90.69 168 GLU A N 1
ATOM 1424 C CA . GLU A 1 168 ? 2.965 20.425 -1.123 1.00 90.69 168 GLU A CA 1
ATOM 1425 C C . GLU A 1 168 ? 2.060 19.459 -0.341 1.00 90.69 168 GLU A C 1
ATOM 1427 O O . GLU A 1 168 ? 0.953 19.840 0.045 1.00 90.69 168 GLU A O 1
ATOM 1432 N N . GLN A 1 169 ? 2.524 18.246 -0.037 1.00 92.38 169 GLN A N 1
ATOM 1433 C CA . GLN A 1 169 ? 1.776 17.266 0.744 1.00 92.38 169 GLN A CA 1
ATOM 1434 C C . GLN A 1 169 ? 2.134 17.302 2.231 1.00 92.38 169 GLN A C 1
ATOM 1436 O O . GLN A 1 169 ? 3.257 17.615 2.641 1.00 92.38 169 GLN A O 1
ATOM 1441 N N . ASP A 1 170 ? 1.161 16.892 3.045 1.00 93.94 170 ASP A N 1
ATOM 1442 C CA . ASP A 1 170 ? 1.382 16.550 4.446 1.00 93.94 170 ASP A CA 1
ATOM 1443 C C . ASP A 1 170 ? 2.206 15.261 4.530 1.00 93.94 170 ASP A C 1
ATOM 1445 O O . ASP A 1 170 ? 1.874 14.259 3.895 1.00 93.94 170 ASP A O 1
ATOM 1449 N N . ILE A 1 171 ? 3.252 15.259 5.347 1.00 94.56 171 ILE A N 1
ATOM 1450 C CA . ILE A 1 171 ? 4.096 14.102 5.648 1.00 94.56 171 ILE A CA 1
ATOM 1451 C C . ILE A 1 171 ? 4.143 13.858 7.159 1.00 94.56 171 ILE A C 1
ATOM 1453 O O . ILE A 1 171 ? 3.935 14.764 7.967 1.00 94.56 171 ILE A O 1
ATOM 1457 N N . PHE A 1 172 ? 4.455 12.623 7.552 1.00 95.12 172 PHE A N 1
ATOM 1458 C CA . PHE A 1 172 ? 4.443 12.213 8.956 1.00 95.12 172 PHE A CA 1
ATOM 1459 C C . PHE A 1 172 ? 5.863 11.977 9.446 1.00 95.12 172 PHE A C 1
ATOM 1461 O O . PHE A 1 172 ? 6.435 10.903 9.249 1.00 95.12 172 PHE A O 1
ATOM 1468 N N . PHE A 1 173 ? 6.444 12.994 10.072 1.00 93.06 173 PHE A N 1
ATOM 1469 C CA . PHE A 1 173 ? 7.839 12.996 10.481 1.00 93.06 173 PHE A CA 1
ATOM 1470 C C . PHE A 1 173 ? 7.989 12.501 11.921 1.00 93.06 173 PHE A C 1
ATOM 1472 O O . PHE A 1 173 ? 7.411 13.063 12.854 1.00 93.06 173 PHE A O 1
ATOM 1479 N N . LYS A 1 174 ? 8.759 11.428 12.114 1.00 91.44 174 LYS A N 1
ATOM 1480 C CA . LYS A 1 174 ? 9.028 10.839 13.425 1.00 91.44 174 LYS A CA 1
ATOM 1481 C C . LYS A 1 174 ? 10.384 11.290 13.951 1.00 91.44 174 LYS A C 1
ATOM 1483 O O . LYS A 1 174 ? 11.411 10.949 13.361 1.00 91.44 174 LYS A O 1
ATOM 1488 N N . LYS A 1 175 ? 10.379 11.951 15.108 1.00 86.44 175 LYS A N 1
ATOM 1489 C CA . LYS A 1 175 ? 11.577 12.409 15.816 1.00 86.44 175 LYS A CA 1
ATOM 1490 C C . LYS A 1 175 ? 11.562 11.941 17.273 1.00 86.44 175 LYS A C 1
ATOM 1492 O O . LYS A 1 175 ? 10.614 12.215 17.999 1.00 86.44 175 LYS A O 1
ATOM 1497 N N . LYS A 1 176 ? 12.586 11.205 17.716 1.00 83.25 176 LYS A N 1
ATOM 1498 C CA . LYS A 1 176 ? 12.749 10.692 19.100 1.00 83.25 176 LYS A CA 1
ATOM 1499 C C . LYS A 1 176 ? 11.494 10.027 19.700 1.00 83.25 176 LYS A C 1
ATOM 1501 O O . LYS A 1 176 ? 11.210 10.167 20.886 1.00 83.25 176 LYS A O 1
ATOM 1506 N N . GLY A 1 177 ? 10.739 9.295 18.879 1.00 82.00 177 GLY A N 1
ATOM 1507 C CA . GLY A 1 177 ? 9.502 8.616 19.293 1.00 82.00 177 GLY A CA 1
ATOM 1508 C C . GLY A 1 177 ? 8.218 9.404 19.025 1.00 82.00 177 GLY A C 1
ATOM 1509 O O . GLY A 1 177 ? 7.176 8.781 18.837 1.00 82.00 177 GLY A O 1
ATOM 1510 N N . GLU A 1 178 ? 8.310 10.725 18.896 1.00 89.25 178 GLU A N 1
ATOM 1511 C CA . GLU A 1 178 ? 7.195 11.613 18.581 1.00 89.25 178 GLU A CA 1
ATOM 1512 C C . GLU A 1 178 ? 6.890 11.603 17.082 1.00 89.25 178 GLU A C 1
ATOM 1514 O O . GLU A 1 178 ? 7.814 11.669 16.274 1.00 89.25 178 GLU A O 1
ATOM 1519 N N . LEU A 1 179 ? 5.614 11.530 16.703 1.00 92.81 179 LEU A N 1
ATOM 1520 C CA . LEU A 1 179 ? 5.173 11.668 15.316 1.00 92.81 179 LEU A CA 1
ATOM 1521 C C . LEU A 1 179 ? 4.503 13.030 15.147 1.00 92.81 179 LEU A C 1
ATOM 1523 O O . LEU A 1 179 ? 3.551 13.320 15.864 1.00 92.81 179 LEU A O 1
ATOM 1527 N N . LYS A 1 180 ? 4.972 13.842 14.200 1.00 92.12 180 LYS A N 1
ATOM 1528 C CA . LYS A 1 180 ? 4.378 15.141 13.865 1.00 92.12 180 LYS A CA 1
ATOM 1529 C C . LYS A 1 180 ? 3.964 15.183 12.405 1.00 92.12 180 LYS A C 1
ATOM 1531 O O . LYS A 1 180 ? 4.496 14.444 11.576 1.00 92.12 180 LYS A O 1
ATOM 1536 N N . ILE A 1 181 ? 3.018 16.064 12.109 1.00 93.00 181 ILE A N 1
ATOM 1537 C CA . ILE A 1 181 ? 2.678 16.423 10.737 1.00 93.00 181 ILE A CA 1
ATOM 1538 C C . ILE A 1 181 ? 3.600 17.571 10.338 1.00 93.00 181 ILE A C 1
ATOM 1540 O O . ILE A 1 181 ? 3.725 18.557 11.067 1.00 93.00 181 ILE A O 1
ATOM 1544 N N . SER A 1 182 ? 4.239 17.434 9.187 1.00 92.00 182 SER A N 1
ATOM 1545 C CA . SER A 1 182 ? 5.009 18.492 8.534 1.00 92.00 182 SER A CA 1
ATOM 1546 C C . SER A 1 182 ? 4.494 18.638 7.109 1.00 92.00 182 SER A C 1
ATOM 1548 O O . SER A 1 182 ? 3.987 17.672 6.541 1.00 92.00 182 SER A O 1
ATOM 1550 N N . ARG A 1 183 ? 4.630 19.818 6.509 1.00 91.88 183 ARG A N 1
ATOM 1551 C CA . ARG A 1 183 ? 4.359 19.991 5.078 1.00 91.88 183 ARG A CA 1
ATOM 1552 C C . ARG A 1 183 ? 5.673 19.909 4.321 1.00 91.88 183 ARG A C 1
ATOM 1554 O O . ARG A 1 183 ? 6.631 20.583 4.692 1.00 91.88 183 ARG A O 1
ATOM 1561 N N . CYS A 1 184 ? 5.740 19.080 3.289 1.00 93.81 184 CYS A N 1
ATOM 1562 C CA . CYS A 1 184 ? 6.868 19.109 2.367 1.00 93.81 184 CYS A CA 1
ATOM 1563 C C . CYS A 1 184 ? 6.620 20.239 1.366 1.00 93.81 184 CYS A C 1
ATOM 1565 O O . CYS A 1 184 ? 5.613 20.249 0.665 1.00 93.81 184 CYS A O 1
ATOM 1567 N N . ILE A 1 185 ? 7.486 21.245 1.368 1.00 93.50 185 ILE A N 1
ATOM 1568 C CA . ILE A 1 185 ? 7.372 22.406 0.478 1.00 93.50 185 ILE A CA 1
ATOM 1569 C C . ILE A 1 185 ? 7.970 22.076 -0.874 1.00 93.50 185 ILE A C 1
ATOM 1571 O O . ILE A 1 185 ? 7.402 22.437 -1.899 1.00 93.50 185 ILE A O 1
ATOM 1575 N N . ASP A 1 186 ? 9.110 21.392 -0.863 1.00 93.94 186 ASP A N 1
ATOM 1576 C CA . ASP A 1 186 ? 9.815 21.057 -2.083 1.00 93.94 186 ASP A CA 1
ATOM 1577 C C . ASP A 1 186 ? 10.668 19.803 -1.925 1.00 93.94 186 ASP A C 1
ATOM 1579 O O . ASP A 1 186 ? 11.003 19.381 -0.808 1.00 93.94 186 ASP A O 1
ATOM 1583 N N . VAL A 1 187 ? 11.026 19.244 -3.075 1.00 93.62 187 VAL A N 1
ATOM 1584 C CA . VAL A 1 187 ? 11.944 18.118 -3.216 1.00 93.62 187 VAL A CA 1
ATOM 1585 C C . VAL A 1 187 ? 13.031 18.549 -4.186 1.00 93.62 187 VAL A C 1
ATOM 1587 O O . VAL A 1 187 ? 12.742 18.825 -5.347 1.00 93.62 187 VAL A O 1
ATOM 1590 N N . LEU A 1 188 ? 14.263 18.644 -3.696 1.00 93.56 188 LEU A N 1
ATOM 1591 C CA . LEU A 1 188 ? 15.405 19.044 -4.509 1.00 93.56 188 LEU A CA 1
ATOM 1592 C C . LEU A 1 188 ? 16.015 17.815 -5.176 1.00 93.56 188 LEU A C 1
ATOM 1594 O O . LEU A 1 188 ? 16.306 16.813 -4.511 1.00 93.56 188 LEU A O 1
ATOM 1598 N N . ASP A 1 189 ? 16.190 17.919 -6.489 1.00 90.25 189 ASP A N 1
ATOM 1599 C CA . ASP A 1 189 ? 16.723 16.856 -7.330 1.00 90.25 189 ASP A CA 1
ATOM 1600 C C . ASP A 1 189 ? 18.240 16.699 -7.155 1.00 90.25 189 ASP A C 1
ATOM 1602 O O . ASP A 1 189 ? 18.970 17.654 -6.887 1.00 90.25 189 ASP A O 1
ATOM 1606 N N . ALA A 1 190 ? 18.713 15.471 -7.355 1.00 88.38 190 ALA A N 1
ATOM 1607 C CA . ALA A 1 190 ? 20.128 15.123 -7.405 1.00 88.38 190 ALA A CA 1
ATOM 1608 C C . ALA A 1 190 ? 20.375 14.039 -8.466 1.00 88.38 190 ALA A C 1
ATOM 1610 O O . ALA A 1 190 ? 19.445 13.349 -8.895 1.00 88.38 190 ALA A O 1
ATOM 1611 N N . SER A 1 191 ? 21.636 13.853 -8.863 1.00 85.88 191 SER A N 1
ATOM 1612 C CA . SER A 1 191 ? 22.043 12.771 -9.774 1.00 85.88 191 SER A CA 1
ATOM 1613 C C . SER A 1 191 ? 21.884 11.386 -9.135 1.00 85.88 191 SER A C 1
ATOM 1615 O O . SER A 1 191 ? 21.452 10.432 -9.776 1.00 85.88 191 SER A O 1
ATOM 1617 N N . GLU A 1 192 ? 22.158 11.273 -7.833 1.00 88.31 192 GLU A N 1
ATOM 1618 C CA . GLU A 1 192 ? 21.994 10.039 -7.067 1.00 88.31 192 GLU A CA 1
ATOM 1619 C C . GLU A 1 192 ? 20.839 10.131 -6.071 1.00 88.31 192 GLU A C 1
ATOM 1621 O O . GLU A 1 192 ? 20.686 11.135 -5.378 1.00 88.31 192 GLU A O 1
ATOM 1626 N N . ILE A 1 193 ? 20.112 9.023 -5.865 1.00 87.75 193 ILE A N 1
ATOM 1627 C CA . ILE A 1 193 ? 19.004 8.949 -4.890 1.00 87.75 193 ILE A CA 1
ATOM 1628 C C . ILE A 1 193 ? 19.379 9.413 -3.479 1.00 87.75 193 ILE A C 1
ATOM 1630 O O . ILE A 1 193 ? 18.535 9.901 -2.733 1.00 87.75 193 ILE A O 1
ATOM 1634 N N . LYS A 1 194 ? 20.642 9.235 -3.091 1.00 89.19 194 LYS A N 1
ATOM 1635 C CA . LYS A 1 194 ? 21.141 9.648 -1.781 1.00 89.19 194 LYS A CA 1
ATOM 1636 C C . LYS A 1 194 ? 21.152 11.155 -1.603 1.00 89.19 194 LYS A C 1
ATOM 1638 O O . LYS A 1 194 ? 20.925 11.599 -0.486 1.00 89.19 194 LYS A O 1
ATOM 1643 N N . GLY A 1 195 ? 21.435 11.893 -2.673 1.00 90.12 195 GLY A N 1
ATOM 1644 C CA . GLY A 1 195 ? 21.595 13.341 -2.654 1.00 90.12 195 GLY A CA 1
ATOM 1645 C C . GLY A 1 195 ? 20.285 14.111 -2.742 1.00 90.12 195 GLY A C 1
ATOM 1646 O O . GLY A 1 195 ? 20.315 15.318 -2.568 1.00 90.12 195 GLY A O 1
ATOM 1647 N N . TYR A 1 196 ? 19.153 13.445 -2.993 1.00 91.88 196 TYR A N 1
ATOM 1648 C CA . TYR A 1 196 ? 17.841 14.095 -2.987 1.00 91.88 196 TYR A CA 1
ATOM 1649 C C . TYR A 1 196 ? 17.540 14.680 -1.612 1.00 91.88 196 TYR A C 1
ATOM 1651 O O . TYR A 1 196 ? 17.864 14.074 -0.586 1.00 91.88 196 TYR A O 1
ATOM 1659 N N . GLU A 1 197 ? 16.862 15.823 -1.582 1.00 94.69 197 GLU A N 1
ATOM 1660 C CA . GLU A 1 197 ? 16.605 16.546 -0.337 1.00 94.69 197 GLU A CA 1
ATOM 1661 C C . GLU A 1 197 ? 15.130 16.912 -0.207 1.00 94.69 197 GLU A C 1
ATOM 1663 O O . GLU A 1 197 ? 14.487 17.336 -1.163 1.00 94.69 197 GLU A O 1
ATOM 1668 N N . LEU A 1 198 ? 14.588 16.764 1.000 1.00 93.88 198 LEU A N 1
ATOM 1669 C CA . LEU A 1 198 ? 13.234 17.185 1.343 1.00 93.88 198 LEU A CA 1
ATOM 1670 C C . LEU A 1 198 ? 13.294 18.490 2.134 1.00 93.88 198 LEU A C 1
ATOM 1672 O O . LEU A 1 198 ? 13.978 18.562 3.162 1.00 93.88 198 LEU A O 1
ATOM 1676 N N . ILE A 1 199 ? 12.541 19.495 1.686 1.00 93.94 199 ILE A N 1
ATOM 1677 C CA . ILE A 1 199 ? 12.347 20.756 2.409 1.00 93.94 199 ILE A CA 1
ATOM 1678 C C . ILE A 1 199 ? 11.013 20.691 3.137 1.00 93.94 199 ILE A C 1
ATOM 1680 O O . ILE A 1 199 ? 9.955 20.596 2.514 1.00 93.94 199 ILE A O 1
ATOM 1684 N N . LEU A 1 200 ? 11.056 20.738 4.464 1.00 91.94 200 LEU A N 1
ATOM 1685 C CA . LEU A 1 200 ? 9.896 20.576 5.331 1.00 91.94 200 LEU A CA 1
ATOM 1686 C C . LEU A 1 200 ? 9.620 21.853 6.120 1.00 91.94 200 LEU A C 1
ATOM 1688 O O . LEU A 1 200 ? 10.547 22.495 6.610 1.00 91.94 200 LEU A O 1
ATOM 1692 N N . THR A 1 201 ? 8.348 22.173 6.330 1.00 88.25 201 THR A N 1
ATOM 1693 C CA . THR A 1 201 ? 7.913 23.100 7.379 1.00 88.25 201 THR A CA 1
ATOM 1694 C C . THR A 1 201 ? 7.214 22.363 8.500 1.00 88.25 201 THR A C 1
ATOM 1696 O O . THR A 1 201 ? 6.393 21.466 8.287 1.00 88.25 201 THR A O 1
ATOM 1699 N N . ASN A 1 202 ? 7.532 22.768 9.726 1.00 71.62 202 ASN A N 1
ATOM 1700 C CA . ASN A 1 202 ? 6.754 22.365 10.884 1.00 71.62 202 ASN A CA 1
ATOM 1701 C C . ASN A 1 202 ? 5.456 23.173 10.931 1.00 71.62 202 ASN A C 1
ATOM 1703 O O . ASN A 1 202 ? 5.466 24.383 10.727 1.00 71.62 202 ASN A O 1
ATOM 1707 N N . PHE A 1 203 ? 4.355 22.508 11.280 1.00 59.47 203 PHE A N 1
ATOM 1708 C CA . PHE A 1 203 ? 3.093 23.171 11.625 1.00 59.47 203 PHE A CA 1
ATOM 1709 C C . PHE A 1 203 ? 3.134 23.879 12.988 1.00 59.47 203 PHE A C 1
ATOM 1711 O O . PHE A 1 203 ? 2.154 24.504 13.387 1.00 59.47 203 PHE A O 1
ATOM 1718 N N . GLU A 1 204 ? 4.250 23.793 13.717 1.00 53.38 204 GLU A N 1
ATOM 1719 C CA . GLU A 1 204 ? 4.450 24.580 14.927 1.00 53.38 204 GLU A CA 1
ATOM 1720 C C . GLU A 1 204 ? 4.610 26.044 14.528 1.00 53.38 204 GLU A C 1
ATOM 1722 O O . GLU A 1 204 ? 5.699 26.499 14.182 1.00 53.38 204 GLU A O 1
ATOM 1727 N N . ILE A 1 205 ? 3.489 26.764 14.573 1.00 43.19 205 ILE A N 1
ATOM 1728 C CA . ILE A 1 205 ? 3.451 28.217 14.677 1.00 43.19 205 ILE A CA 1
ATOM 1729 C C . ILE A 1 205 ? 4.249 28.545 15.938 1.00 43.19 205 ILE A C 1
ATOM 1731 O O . ILE A 1 205 ? 3.742 28.502 17.060 1.00 43.19 205 ILE A O 1
ATOM 1735 N N . THR A 1 206 ? 5.542 28.801 15.773 1.00 40.25 206 THR A N 1
ATOM 1736 C CA . THR A 1 206 ? 6.323 29.468 16.802 1.00 40.25 206 THR A CA 1
ATOM 1737 C C . THR A 1 206 ? 5.623 30.796 17.076 1.00 40.25 206 THR A C 1
ATOM 1739 O O . THR A 1 206 ? 5.096 31.436 16.164 1.00 40.25 206 THR A O 1
ATOM 1742 N N . LYS A 1 207 ? 5.604 31.226 18.341 1.00 43.12 207 LYS A N 1
ATOM 1743 C CA . LYS A 1 207 ? 4.997 32.497 18.779 1.00 43.12 207 LYS A CA 1
ATOM 1744 C C . LYS A 1 207 ? 5.495 33.738 18.004 1.00 43.12 207 LYS A C 1
ATOM 1746 O O . LYS A 1 207 ? 4.924 34.806 18.169 1.00 43.12 207 LYS A O 1
ATOM 1751 N N . ASN A 1 208 ? 6.510 33.578 17.150 1.00 45.72 208 ASN A N 1
ATOM 1752 C CA . ASN A 1 208 ? 7.150 34.619 16.354 1.00 45.72 208 ASN A CA 1
ATOM 1753 C C . ASN A 1 208 ? 6.875 34.521 14.838 1.00 45.72 208 ASN A C 1
ATOM 1755 O O . ASN A 1 208 ? 7.557 35.192 14.077 1.00 45.72 208 ASN A O 1
ATOM 1759 N N . HIS A 1 209 ? 5.921 33.705 14.368 1.00 49.34 209 HIS A N 1
ATOM 1760 C CA . HIS A 1 209 ? 5.553 33.584 12.939 1.00 49.34 209 HIS A CA 1
ATOM 1761 C C . HIS A 1 209 ? 6.676 33.166 11.958 1.00 49.34 209 HIS A C 1
ATOM 1763 O O . HIS A 1 209 ? 6.417 33.037 10.763 1.00 49.34 209 HIS A O 1
ATOM 1769 N N . GLU A 1 210 ? 7.892 32.873 12.424 1.00 52.34 210 GLU A N 1
ATOM 1770 C CA . GLU A 1 210 ? 8.972 32.380 11.568 1.00 52.34 210 GLU A CA 1
ATOM 1771 C C . GLU A 1 210 ? 8.795 30.887 11.271 1.00 52.34 210 GLU A C 1
ATOM 1773 O O . GLU A 1 210 ? 9.035 30.012 12.113 1.00 52.34 210 GLU A O 1
ATOM 1778 N N . GLN A 1 211 ? 8.384 30.587 10.037 1.00 62.50 211 GLN A N 1
ATOM 1779 C CA . GLN A 1 211 ? 8.380 29.228 9.507 1.00 62.50 211 GLN A CA 1
ATOM 1780 C C . GLN A 1 211 ? 9.821 28.765 9.292 1.00 62.50 211 GLN A C 1
ATOM 1782 O O . GLN A 1 211 ? 10.471 29.106 8.307 1.00 62.50 211 GLN A O 1
ATOM 1787 N N . LYS A 1 212 ? 10.340 27.957 10.218 1.00 71.44 212 LYS A N 1
ATOM 1788 C CA . LYS A 1 212 ? 11.658 27.349 10.040 1.00 71.44 212 LYS A CA 1
ATOM 1789 C C . LYS A 1 212 ? 11.579 26.225 9.010 1.00 71.44 212 LYS A C 1
ATOM 1791 O O . LYS A 1 212 ? 10.961 25.188 9.261 1.00 71.44 212 LYS A O 1
ATOM 1796 N N . HIS A 1 213 ? 12.254 26.419 7.883 1.00 83.50 213 HIS A N 1
ATOM 1797 C CA . HIS A 1 213 ? 12.478 25.368 6.900 1.00 83.50 213 HIS A CA 1
ATOM 1798 C C . HIS A 1 213 ? 13.530 24.384 7.421 1.00 83.50 213 HIS A C 1
ATOM 1800 O O . HIS A 1 213 ? 14.629 24.771 7.826 1.00 83.50 213 HIS A O 1
ATOM 1806 N N . LEU A 1 214 ? 13.182 23.102 7.437 1.00 87.56 214 LEU A N 1
ATOM 1807 C CA . LEU A 1 214 ? 14.080 22.007 7.774 1.00 87.56 214 LEU A CA 1
ATOM 1808 C C . LEU A 1 214 ? 14.437 21.263 6.497 1.00 87.56 214 LEU A C 1
ATOM 1810 O O . LEU A 1 214 ? 13.556 20.845 5.749 1.00 87.56 214 LEU A O 1
ATOM 1814 N N . LYS A 1 215 ? 15.732 21.090 6.269 1.00 91.62 215 LYS A N 1
ATOM 1815 C CA . LYS A 1 215 ? 16.269 20.428 5.091 1.00 91.62 215 LYS A CA 1
ATOM 1816 C C . LYS A 1 215 ? 16.840 19.074 5.495 1.00 91.62 215 LYS A C 1
ATOM 1818 O O . LYS A 1 215 ? 17.646 19.013 6.422 1.00 91.62 215 LYS A O 1
ATOM 1823 N N . TYR A 1 216 ? 16.409 18.011 4.823 1.00 93.19 216 TYR A N 1
ATOM 1824 C CA . TYR A 1 216 ? 16.869 16.649 5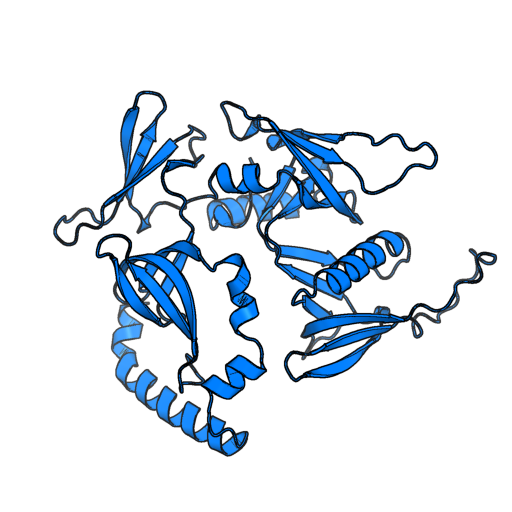.093 1.00 93.19 216 TYR A CA 1
ATOM 1825 C C . TYR A 1 216 ? 17.279 15.939 3.812 1.00 93.19 216 TYR A C 1
ATOM 1827 O O . TYR A 1 216 ? 16.479 15.816 2.888 1.00 93.19 216 TYR A O 1
ATOM 1835 N N . VAL A 1 217 ? 18.495 15.407 3.802 1.00 94.12 217 VAL A N 1
ATOM 1836 C CA . VAL A 1 217 ? 19.004 14.558 2.723 1.00 94.12 217 VAL A CA 1
ATOM 1837 C C . VAL A 1 217 ? 18.395 13.158 2.862 1.00 94.12 217 VAL A C 1
ATOM 1839 O O . VAL A 1 217 ? 18.352 12.604 3.964 1.00 94.12 217 VAL A O 1
ATOM 1842 N N . ILE A 1 218 ? 17.936 12.550 1.764 1.00 91.94 218 ILE A N 1
ATOM 1843 C CA . ILE A 1 218 ? 17.328 11.207 1.763 1.00 91.94 218 ILE A CA 1
ATOM 1844 C C . ILE A 1 218 ? 18.272 10.164 2.380 1.00 91.94 218 ILE A C 1
ATOM 1846 O O . ILE A 1 218 ? 17.804 9.229 3.041 1.00 91.94 218 ILE A O 1
ATOM 1850 N N . ASP A 1 219 ? 19.592 10.337 2.244 1.00 91.88 219 ASP A N 1
ATOM 1851 C CA . ASP A 1 219 ? 20.572 9.435 2.852 1.00 91.88 219 ASP A CA 1
ATOM 1852 C C . ASP A 1 219 ? 20.542 9.374 4.380 1.00 91.88 219 ASP A C 1
ATOM 1854 O O . ASP A 1 219 ? 20.997 8.396 4.975 1.00 91.88 219 ASP A O 1
ATOM 1858 N N . GLU A 1 220 ? 19.913 10.339 5.034 1.00 93.06 220 GLU A N 1
ATOM 1859 C CA . GLU A 1 220 ? 19.747 10.362 6.485 1.00 93.06 220 GLU A CA 1
ATOM 1860 C C . GLU A 1 220 ? 18.387 9.821 6.934 1.00 93.06 220 GLU A C 1
ATOM 1862 O O . GLU A 1 220 ? 18.138 9.665 8.134 1.00 93.06 220 GLU A O 1
ATOM 1867 N N . LEU A 1 221 ? 17.505 9.495 5.987 1.00 93.88 221 LEU A N 1
ATOM 1868 C CA . LEU A 1 221 ? 16.103 9.198 6.245 1.00 93.88 221 LEU A CA 1
ATOM 1869 C C . LEU A 1 221 ? 15.747 7.724 6.036 1.00 93.88 221 LEU A C 1
ATOM 1871 O O . LEU A 1 221 ? 16.350 6.974 5.266 1.00 93.88 221 LEU A O 1
ATOM 1875 N N . ILE A 1 222 ? 14.706 7.309 6.748 1.00 94.38 222 ILE A N 1
ATOM 1876 C CA . ILE A 1 222 ? 13.969 6.070 6.533 1.00 94.38 222 ILE A CA 1
ATOM 1877 C C . ILE A 1 222 ? 12.560 6.481 6.131 1.00 94.38 222 ILE A C 1
ATOM 1879 O O . ILE A 1 222 ? 11.825 7.033 6.952 1.00 94.38 222 ILE A O 1
ATOM 1883 N N . ILE A 1 223 ? 12.179 6.214 4.886 1.00 94.25 223 ILE A N 1
ATOM 1884 C CA . ILE A 1 223 ? 10.874 6.607 4.343 1.00 94.25 223 ILE A CA 1
ATOM 1885 C C . ILE A 1 223 ? 10.020 5.355 4.182 1.00 94.25 223 ILE A C 1
ATOM 1887 O O . ILE A 1 223 ? 10.429 4.397 3.526 1.00 94.25 223 ILE A O 1
ATOM 1891 N N . LYS A 1 224 ? 8.828 5.360 4.777 1.00 94.69 224 LYS A N 1
ATOM 1892 C CA . LYS A 1 224 ? 7.805 4.319 4.635 1.00 94.69 224 LYS A CA 1
ATOM 1893 C C . LYS A 1 224 ? 6.631 4.877 3.825 1.00 94.69 224 LYS A C 1
ATOM 1895 O O . LYS A 1 224 ? 5.815 5.614 4.385 1.00 94.69 224 LYS A O 1
ATOM 1900 N N . PRO A 1 225 ? 6.555 4.552 2.528 1.00 92.75 225 PRO A N 1
ATOM 1901 C CA . PRO A 1 225 ? 5.463 4.943 1.645 1.00 92.75 225 PRO A CA 1
ATOM 1902 C C . PRO A 1 225 ? 4.092 4.533 2.172 1.00 92.75 225 PRO A C 1
ATOM 1904 O O . PRO A 1 225 ? 3.932 3.415 2.668 1.00 92.75 225 PRO A O 1
ATOM 1907 N N . LYS A 1 226 ? 3.110 5.417 1.986 1.00 91.31 226 LYS A N 1
ATOM 1908 C CA . LYS A 1 226 ? 1.665 5.258 2.192 1.00 91.31 226 LYS A CA 1
ATOM 1909 C C . LYS A 1 226 ? 1.189 4.940 3.606 1.00 91.31 226 LYS A C 1
ATOM 1911 O O . LYS A 1 226 ? 0.203 5.510 4.049 1.00 91.31 226 LYS A O 1
ATOM 1916 N N . ARG A 1 227 ? 1.846 4.034 4.327 1.00 93.00 227 ARG A N 1
ATOM 1917 C CA . ARG A 1 227 ? 1.385 3.504 5.612 1.00 93.00 227 ARG A CA 1
ATOM 1918 C C . ARG A 1 227 ? 1.969 4.284 6.785 1.00 93.00 227 ARG A C 1
ATOM 1920 O O . ARG A 1 227 ? 3.152 4.150 7.107 1.00 93.00 227 ARG A O 1
ATOM 1927 N N . ILE A 1 228 ? 1.114 5.024 7.481 1.00 96.12 228 ILE A N 1
ATOM 1928 C CA . ILE A 1 228 ? 1.469 5.784 8.678 1.00 96.12 228 ILE A CA 1
ATOM 1929 C C . ILE A 1 228 ? 1.140 4.955 9.919 1.00 96.12 228 ILE A C 1
ATOM 1931 O O . ILE A 1 228 ? 0.178 4.192 9.961 1.00 96.12 228 ILE A O 1
ATOM 1935 N N . THR A 1 229 ? 1.990 5.067 10.936 1.00 95.31 229 THR A N 1
ATOM 1936 C CA . THR A 1 229 ? 1.912 4.305 12.184 1.00 95.31 229 THR A CA 1
ATOM 1937 C C . THR A 1 229 ? 2.035 5.281 13.351 1.00 95.31 229 THR A C 1
ATOM 1939 O O . THR A 1 229 ? 3.139 5.747 13.638 1.00 95.31 229 THR A O 1
ATOM 1942 N N . LEU A 1 230 ? 0.914 5.592 14.003 1.00 96.12 230 LEU A N 1
ATOM 1943 C CA . LEU A 1 230 ? 0.827 6.466 15.174 1.00 96.12 230 LEU A CA 1
ATOM 1944 C C . LEU A 1 230 ? 0.792 5.626 16.464 1.00 96.12 230 LEU A C 1
ATOM 1946 O O . LEU A 1 230 ? -0.271 5.101 16.809 1.00 96.12 230 LEU A O 1
ATOM 1950 N N . PRO A 1 231 ? 1.923 5.460 17.175 1.00 92.94 231 PRO A N 1
ATOM 1951 C CA . PRO A 1 231 ? 1.930 4.830 18.495 1.00 92.94 231 PRO A CA 1
ATOM 1952 C C . PRO A 1 231 ? 1.204 5.710 19.513 1.00 92.94 231 PRO A C 1
ATOM 1954 O O . PRO A 1 231 ? 1.410 6.921 19.528 1.00 92.94 231 PRO A O 1
ATOM 1957 N N . ILE A 1 232 ? 0.395 5.089 20.373 1.00 91.81 232 ILE A N 1
ATOM 1958 C CA . ILE A 1 232 ? -0.304 5.775 21.461 1.00 91.81 232 ILE A CA 1
ATOM 1959 C C . ILE A 1 232 ? 0.382 5.453 22.785 1.00 91.81 232 ILE A C 1
ATOM 1961 O O . ILE A 1 232 ? 0.304 4.332 23.310 1.00 91.81 232 ILE A O 1
ATOM 1965 N N . HIS A 1 233 ? 1.068 6.447 23.337 1.00 86.12 233 HIS A N 1
ATOM 1966 C CA . HIS A 1 233 ? 1.871 6.278 24.537 1.00 86.12 233 HIS A CA 1
ATOM 1967 C C . HIS A 1 233 ? 1.015 6.366 25.803 1.00 86.12 233 HIS A C 1
ATOM 1969 O O . HIS A 1 233 ? -0.014 7.044 25.874 1.00 86.12 233 HIS A O 1
ATOM 1975 N N . ARG A 1 234 ? 1.457 5.649 26.843 1.00 80.38 234 ARG A N 1
ATOM 1976 C CA . ARG A 1 234 ? 0.857 5.756 28.181 1.00 80.38 234 ARG A CA 1
ATOM 1977 C C . ARG A 1 234 ? 1.140 7.127 28.796 1.00 80.38 234 ARG A C 1
ATOM 1979 O O . ARG A 1 234 ? 0.247 7.709 29.409 1.00 80.38 234 ARG A O 1
ATOM 1986 N N . ASP A 1 235 ? 2.354 7.631 28.592 1.00 77.50 235 ASP A N 1
ATOM 1987 C CA . ASP A 1 235 ? 2.798 8.913 29.124 1.00 77.50 235 ASP A CA 1
ATOM 1988 C C . ASP A 1 235 ? 2.252 10.073 28.297 1.00 77.50 235 ASP A C 1
ATOM 1990 O O . ASP A 1 235 ? 2.176 10.012 27.070 1.00 77.50 235 ASP A O 1
ATOM 1994 N N . ARG A 1 236 ? 1.927 11.179 28.968 1.00 81.38 236 ARG A N 1
ATOM 1995 C CA . ARG A 1 236 ? 1.364 12.371 28.315 1.00 81.38 236 ARG A CA 1
ATOM 1996 C C . ARG A 1 236 ? 2.379 13.181 27.506 1.00 81.38 236 ARG A C 1
ATOM 1998 O O . ARG A 1 236 ? 1.986 14.140 26.854 1.00 81.38 236 ARG A O 1
ATOM 2005 N N . LYS A 1 237 ? 3.658 12.788 27.509 1.00 85.56 237 LYS A N 1
ATOM 2006 C CA . LYS A 1 237 ? 4.754 13.503 26.837 1.00 85.56 237 LYS A CA 1
ATOM 2007 C C . LYS A 1 237 ? 4.476 13.785 25.355 1.00 85.56 237 LYS A C 1
ATOM 2009 O O . LYS A 1 237 ? 4.855 14.841 24.874 1.00 85.56 237 LYS A O 1
ATOM 2014 N N . PHE A 1 238 ? 3.819 12.859 24.655 1.00 88.50 238 PHE A N 1
ATOM 2015 C CA . PHE A 1 238 ? 3.504 12.978 23.224 1.00 88.50 238 PHE A CA 1
ATOM 2016 C C . PHE A 1 238 ? 2.017 13.253 22.955 1.00 88.50 238 PHE A C 1
ATOM 2018 O O . PHE A 1 238 ? 1.569 13.185 21.815 1.00 88.50 238 PHE A O 1
ATOM 2025 N N . ARG A 1 239 ? 1.226 13.556 23.994 1.00 88.62 239 ARG A N 1
ATOM 2026 C CA . ARG A 1 239 ? -0.235 13.640 23.867 1.00 88.62 239 ARG A CA 1
ATOM 2027 C C . ARG A 1 239 ? -0.668 14.734 22.900 1.00 88.62 239 ARG A C 1
ATOM 2029 O O . ARG A 1 239 ? -1.610 14.536 22.147 1.00 88.62 239 ARG A O 1
ATOM 2036 N N . GLU A 1 240 ? 0.009 15.876 22.902 1.00 87.56 240 GLU A N 1
ATOM 2037 C CA . GLU A 1 240 ? -0.334 16.984 22.013 1.00 87.56 240 GLU A CA 1
ATOM 2038 C C . GLU A 1 240 ? -0.204 16.597 20.533 1.00 87.56 240 GLU A C 1
ATOM 2040 O O . GLU A 1 240 ? -1.162 16.749 19.772 1.00 87.56 240 GLU A O 1
ATOM 2045 N N . SER A 1 241 ? 0.932 16.022 20.137 1.00 89.69 241 SER A N 1
ATOM 2046 C CA . SER A 1 241 ? 1.175 15.580 18.762 1.00 89.69 241 SER A CA 1
ATOM 2047 C C . SER A 1 241 ? 0.294 14.395 18.360 1.00 89.69 241 SER A C 1
ATOM 2049 O O . SER A 1 241 ? -0.248 14.379 17.251 1.00 89.69 241 SER A O 1
ATOM 2051 N N . GLU A 1 242 ? 0.036 13.453 19.274 1.00 93.12 242 GLU A N 1
ATOM 2052 C CA . GLU A 1 242 ? -0.949 12.384 19.064 1.00 93.12 242 GLU A CA 1
ATOM 2053 C C . GLU A 1 242 ? -2.347 12.959 18.759 1.00 93.12 242 GLU A C 1
ATOM 2055 O O . GLU A 1 242 ? -3.012 12.529 17.812 1.00 93.12 242 GLU A O 1
ATOM 2060 N N . LEU A 1 243 ? -2.796 13.958 19.528 1.00 91.88 243 LEU A N 1
ATOM 2061 C CA . LEU A 1 243 ? -4.094 14.609 19.334 1.00 91.88 243 LEU A CA 1
ATOM 2062 C C . LEU A 1 243 ? -4.161 15.423 18.041 1.00 91.88 243 LEU A C 1
ATOM 2064 O O . LEU A 1 243 ? -5.211 15.427 17.396 1.00 91.88 243 LEU A O 1
ATOM 2068 N N . GLN A 1 244 ? -3.079 16.096 17.645 1.00 92.50 244 GLN A N 1
ATOM 2069 C CA . GLN A 1 244 ? -3.013 16.810 16.366 1.00 92.50 244 GLN A CA 1
ATOM 2070 C C . GLN A 1 244 ? -3.213 15.853 15.186 1.00 92.50 244 GLN A C 1
ATOM 2072 O O . GLN A 1 244 ? -4.024 16.136 14.303 1.00 92.50 244 GLN A O 1
ATOM 2077 N N . ILE A 1 245 ? -2.561 14.686 15.204 1.00 95.00 245 ILE A N 1
ATOM 2078 C CA . ILE A 1 245 ? -2.733 13.675 14.152 1.00 95.00 245 ILE A CA 1
ATOM 2079 C C . ILE A 1 245 ? -4.152 13.107 14.159 1.00 95.00 245 ILE A C 1
ATOM 2081 O O . ILE A 1 245 ? -4.754 12.958 13.100 1.00 95.00 245 ILE A O 1
ATOM 2085 N N . ILE A 1 246 ? -4.730 12.839 15.331 1.00 95.50 246 ILE A N 1
ATOM 2086 C CA . ILE A 1 246 ? -6.116 12.358 15.424 1.00 95.50 246 ILE A CA 1
ATOM 2087 C C . ILE A 1 246 ? -7.104 13.395 14.871 1.00 95.50 246 ILE A C 1
ATOM 2089 O O . ILE A 1 246 ? -8.009 13.031 14.123 1.00 95.50 246 ILE A O 1
ATOM 2093 N N . LYS A 1 247 ? -6.925 14.685 15.182 1.00 94.56 247 LYS A N 1
ATOM 2094 C CA . LYS A 1 247 ? -7.736 15.771 14.602 1.00 94.56 247 LYS A CA 1
ATOM 2095 C C . LYS A 1 247 ? -7.579 15.837 13.084 1.00 94.56 247 LYS A C 1
ATOM 2097 O O . LYS A 1 247 ? -8.573 15.962 12.376 1.00 94.56 247 LYS A O 1
ATOM 2102 N N . TRP A 1 248 ? -6.356 15.692 12.581 1.00 95.50 248 TRP A N 1
ATOM 2103 C CA . TRP A 1 248 ? -6.099 15.624 11.145 1.00 95.50 248 TRP A CA 1
ATOM 2104 C C . TRP A 1 248 ? -6.806 14.424 10.490 1.00 95.50 248 TRP A C 1
ATOM 2106 O O . TRP A 1 248 ? -7.434 14.590 9.447 1.00 95.50 248 TRP A O 1
ATOM 2116 N N . LEU A 1 249 ? -6.805 13.246 11.130 1.00 96.12 249 LEU A N 1
ATOM 2117 C CA . LEU A 1 249 ? -7.522 12.058 10.642 1.00 96.12 249 LEU A CA 1
ATOM 2118 C C . LEU A 1 249 ? -9.038 12.257 10.590 1.00 96.12 249 LEU A C 1
ATOM 2120 O O . LEU A 1 249 ? -9.668 11.809 9.633 1.00 96.12 249 LEU A O 1
ATOM 2124 N N . ILE A 1 250 ? -9.607 12.935 11.593 1.00 95.69 250 ILE A N 1
ATOM 2125 C CA . ILE A 1 250 ? -11.028 13.313 11.612 1.00 95.69 250 ILE A CA 1
ATOM 2126 C C . ILE A 1 250 ? -11.334 14.226 10.418 1.00 95.69 250 ILE A C 1
ATOM 2128 O O . ILE A 1 250 ? -12.271 13.959 9.671 1.00 95.69 250 ILE A O 1
ATOM 2132 N N . ASN A 1 251 ? -10.515 15.260 10.200 1.00 95.44 251 ASN A N 1
ATOM 2133 C CA . ASN A 1 251 ? -10.716 16.229 9.118 1.00 95.44 251 ASN A CA 1
ATOM 2134 C C . ASN A 1 251 ? -10.596 15.600 7.723 1.00 95.44 251 ASN A C 1
ATOM 2136 O O . ASN A 1 251 ? -11.299 16.007 6.804 1.00 95.44 251 ASN A O 1
ATOM 2140 N N . LYS A 1 252 ? -9.700 14.622 7.551 1.00 94.31 252 LYS A N 1
ATOM 2141 C CA . LYS A 1 252 ? -9.478 13.933 6.269 1.00 94.31 252 LYS A CA 1
ATOM 2142 C C . LYS A 1 252 ? -10.423 12.745 6.032 1.00 94.31 252 LYS A C 1
ATOM 2144 O O . LYS A 1 252 ? -10.328 12.132 4.973 1.00 94.31 252 LYS A O 1
ATOM 2149 N N . ASP A 1 253 ? -11.280 12.399 7.000 1.00 93.25 253 ASP A N 1
ATOM 2150 C CA . ASP A 1 253 ? -12.170 11.222 6.994 1.00 93.25 253 ASP A CA 1
ATOM 2151 C C . ASP A 1 253 ? -11.466 9.943 6.498 1.00 93.25 253 ASP A C 1
ATOM 2153 O O . ASP A 1 253 ? -11.911 9.264 5.570 1.00 93.25 253 ASP A O 1
ATOM 2157 N N . LEU A 1 254 ? -10.314 9.613 7.093 1.00 93.81 254 LEU A N 1
ATOM 2158 C CA . LEU A 1 254 ? -9.529 8.449 6.674 1.00 93.81 254 LEU A CA 1
ATOM 2159 C C . LEU A 1 254 ? -9.903 7.180 7.442 1.00 93.81 254 LEU A C 1
ATOM 2161 O O . LEU A 1 254 ? -9.992 7.164 8.675 1.00 93.81 254 LEU A O 1
ATOM 2165 N N . LEU A 1 255 ? -10.031 6.082 6.691 1.00 94.69 255 LEU A N 1
ATOM 2166 C CA . LEU A 1 255 ? -10.136 4.740 7.246 1.00 94.69 255 LEU A CA 1
ATOM 2167 C C . LEU A 1 255 ? -8.896 4.446 8.099 1.00 94.69 255 LEU A C 1
ATOM 2169 O O . LEU A 1 255 ? -7.760 4.531 7.629 1.00 94.69 255 LEU A O 1
ATOM 2173 N N . SER A 1 256 ? -9.135 4.099 9.356 1.00 96.25 256 SER A N 1
ATOM 2174 C CA . SER A 1 256 ? -8.114 3.895 10.375 1.00 96.25 256 SER A CA 1
ATOM 2175 C C . SER A 1 256 ? -8.283 2.526 11.032 1.00 96.25 256 SER A C 1
ATOM 2177 O O . SER A 1 256 ? -9.397 2.083 11.317 1.00 96.25 256 SER A O 1
ATOM 2179 N N . TYR A 1 257 ? -7.157 1.874 11.299 1.00 96.62 257 TYR A N 1
ATOM 2180 C CA . TYR A 1 257 ? -7.049 0.616 12.029 1.00 96.62 257 TYR A CA 1
ATOM 2181 C C . TYR A 1 257 ? -6.528 0.921 13.431 1.00 96.62 257 TYR A C 1
ATOM 2183 O O . TYR A 1 257 ? -5.384 1.350 13.596 1.00 96.62 257 TYR A O 1
ATOM 2191 N N . ILE A 1 258 ? -7.366 0.713 14.438 1.00 96.88 258 ILE A N 1
ATOM 2192 C CA . ILE A 1 258 ? -7.074 1.000 15.840 1.00 96.88 258 ILE A CA 1
ATOM 2193 C C . ILE A 1 258 ? -6.761 -0.312 16.546 1.00 96.88 258 ILE A C 1
ATOM 2195 O O . ILE A 1 258 ? -7.650 -1.121 16.803 1.00 96.88 258 ILE A O 1
ATOM 2199 N N . TYR A 1 259 ? -5.491 -0.502 16.877 1.00 96.50 259 TYR A N 1
ATOM 2200 C CA . TYR A 1 259 ? -5.016 -1.635 17.652 1.00 96.50 259 TYR A CA 1
ATOM 2201 C C . TYR A 1 259 ? -5.156 -1.338 19.146 1.00 96.50 259 TYR A C 1
ATOM 2203 O O . TYR A 1 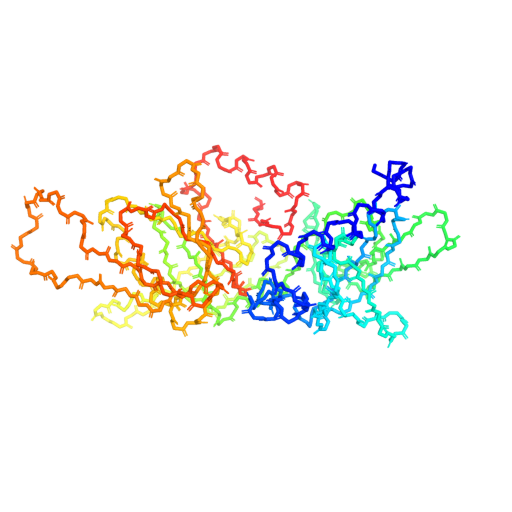259 ? -4.730 -0.288 19.637 1.00 96.50 259 TYR A O 1
ATOM 2211 N N . LEU A 1 260 ? -5.764 -2.271 19.867 1.00 94.19 260 LEU A N 1
ATOM 2212 C CA . LEU A 1 260 ? -6.052 -2.210 21.290 1.00 94.19 260 LEU A CA 1
ATOM 2213 C C . LEU A 1 260 ? -5.055 -3.067 22.074 1.00 94.19 260 LEU A C 1
ATOM 2215 O O . LEU A 1 260 ? -4.636 -4.125 21.617 1.00 94.19 260 LEU A O 1
ATOM 2219 N N . LYS A 1 261 ? -4.774 -2.670 23.317 1.00 90.50 261 LYS A N 1
ATOM 2220 C CA . LYS A 1 261 ? -3.968 -3.423 24.292 1.00 90.50 261 LYS A CA 1
ATOM 2221 C C . LYS A 1 261 ? -4.751 -4.625 24.836 1.00 90.50 261 LYS A C 1
ATOM 2223 O O . LYS A 1 261 ? -5.129 -4.652 26.007 1.00 90.50 261 LYS A O 1
ATOM 2228 N N . LYS A 1 262 ? -5.076 -5.582 23.968 1.00 85.88 262 LYS A N 1
ATOM 2229 C CA . LYS A 1 262 ? -5.811 -6.815 24.280 1.00 85.88 262 LYS A CA 1
ATOM 2230 C C . LYS A 1 262 ? -5.208 -7.996 23.512 1.00 85.88 262 LYS A C 1
ATOM 2232 O O . LYS A 1 262 ? -4.702 -7.791 22.413 1.00 85.88 262 LYS A O 1
ATOM 2237 N N . PRO A 1 263 ? -5.293 -9.224 24.053 1.00 75.31 263 PRO A N 1
ATOM 2238 C CA . PRO A 1 263 ? -4.727 -10.403 23.399 1.00 75.31 263 PRO A CA 1
ATOM 2239 C C . PRO A 1 263 ? -5.555 -10.898 22.201 1.00 75.31 263 PRO A C 1
ATOM 2241 O O . PRO A 1 263 ? -4.989 -11.429 21.253 1.00 75.31 263 PRO A O 1
ATOM 2244 N N . VAL A 1 264 ? -6.883 -10.725 22.224 1.00 75.06 264 VAL A N 1
ATOM 2245 C CA . VAL A 1 264 ? -7.816 -11.225 21.195 1.00 75.06 264 VAL A CA 1
ATOM 2246 C C . VAL A 1 264 ? -8.776 -10.108 20.786 1.00 75.06 264 VAL A C 1
ATOM 2248 O O . VAL A 1 264 ? -9.116 -9.264 21.620 1.00 75.06 264 VAL A O 1
ATOM 2251 N N . ASN A 1 265 ? -9.209 -10.104 19.517 1.00 78.19 265 ASN A N 1
ATOM 2252 C CA . ASN A 1 265 ? -10.099 -9.089 18.930 1.00 78.19 265 ASN A CA 1
ATOM 2253 C C . ASN A 1 265 ? -9.608 -7.671 19.229 1.00 78.19 265 ASN A C 1
ATOM 2255 O O . ASN A 1 265 ? -10.312 -6.820 19.771 1.00 78.19 265 ASN A O 1
ATOM 2259 N N . ASN A 1 266 ? -8.330 -7.459 18.941 1.00 90.25 266 ASN A N 1
ATOM 2260 C CA . ASN A 1 266 ? -7.598 -6.271 19.329 1.00 90.25 266 ASN A CA 1
ATOM 2261 C C . ASN A 1 266 ? -7.548 -5.217 18.222 1.00 90.25 266 ASN A C 1
ATOM 2263 O O . ASN A 1 266 ? -6.736 -4.310 18.323 1.00 90.25 266 ASN A O 1
ATOM 2267 N N . VAL A 1 267 ? -8.372 -5.322 17.179 1.00 93.88 267 VAL A N 1
ATOM 2268 C CA . VAL A 1 267 ? -8.397 -4.355 16.077 1.00 93.88 267 VAL A CA 1
ATOM 2269 C C . VAL A 1 267 ? -9.817 -3.871 15.855 1.00 93.88 267 VAL A C 1
ATOM 2271 O O . VAL A 1 267 ? -10.709 -4.666 15.578 1.00 93.88 267 VAL A O 1
ATOM 2274 N N . GLU A 1 268 ? -9.994 -2.558 15.919 1.00 94.38 268 GLU A N 1
ATOM 2275 C CA . GLU A 1 268 ? -11.200 -1.868 15.477 1.00 94.38 268 GLU A CA 1
ATOM 2276 C C . GLU A 1 268 ? -10.896 -1.119 14.180 1.00 94.38 268 GLU A C 1
ATOM 2278 O O . GLU A 1 268 ? -9.866 -0.453 14.065 1.00 94.38 268 GLU A O 1
ATOM 2283 N N . ILE A 1 269 ? -11.782 -1.223 13.192 1.00 94.75 269 ILE A N 1
ATOM 2284 C CA . ILE A 1 269 ? -11.593 -0.610 11.872 1.00 94.75 269 ILE A CA 1
ATOM 2285 C C . ILE A 1 269 ? -12.738 0.365 11.623 1.00 94.75 269 ILE A C 1
ATOM 2287 O O . ILE A 1 269 ? -13.910 0.007 11.773 1.00 94.75 269 ILE A O 1
ATOM 2291 N N . GLY A 1 270 ? -12.416 1.593 11.228 1.00 94.69 270 GLY A N 1
ATOM 2292 C CA . GLY A 1 270 ? -13.428 2.593 10.909 1.00 94.69 270 GLY A CA 1
ATOM 2293 C C . GLY A 1 270 ? -12.881 4.001 10.744 1.00 94.69 270 GLY A C 1
ATOM 2294 O O . GLY A 1 270 ? -11.693 4.203 10.514 1.00 94.69 270 GLY A O 1
ATOM 2295 N N . PHE A 1 271 ? -13.767 4.976 10.900 1.00 95.12 271 PHE A N 1
ATOM 2296 C CA . PHE A 1 271 ? -13.477 6.399 10.745 1.00 95.12 271 PHE A CA 1
ATOM 2297 C C . PHE A 1 271 ? -13.589 7.098 12.091 1.00 95.12 271 PHE A C 1
ATOM 2299 O O . PHE A 1 271 ? -14.617 6.990 12.772 1.00 95.12 271 PHE A O 1
ATOM 2306 N N . ILE A 1 272 ? -12.536 7.804 12.490 1.00 96.25 272 ILE A N 1
ATOM 2307 C CA . ILE A 1 272 ? -12.530 8.548 13.748 1.00 96.25 272 ILE A CA 1
ATOM 2308 C C . ILE A 1 272 ? -13.442 9.762 13.573 1.00 96.25 272 ILE A C 1
ATOM 2310 O O . ILE A 1 272 ? -13.286 10.525 12.626 1.00 96.25 272 ILE A O 1
ATOM 2314 N N . ARG A 1 273 ? -14.415 9.931 14.471 1.00 95.94 273 ARG A N 1
ATOM 2315 C CA . ARG A 1 273 ? -15.418 11.004 14.383 1.00 95.94 273 ARG A CA 1
ATOM 2316 C C . ARG A 1 273 ? -15.135 12.147 15.333 1.00 95.94 273 ARG A C 1
ATOM 2318 O O . ARG A 1 273 ? -15.274 13.304 14.960 1.00 95.94 273 ARG A O 1
ATOM 2325 N N . LYS A 1 274 ? -14.747 11.829 16.564 1.00 93.25 274 LYS A N 1
ATOM 2326 C CA . LYS A 1 274 ? -14.392 12.833 17.566 1.00 93.25 274 LYS A CA 1
ATOM 2327 C C . LYS A 1 274 ? -13.492 12.247 18.635 1.00 93.25 274 LYS A C 1
ATOM 2329 O O . LYS A 1 274 ? -13.419 11.031 18.823 1.00 93.25 274 LYS A O 1
ATOM 2334 N N . ILE A 1 275 ? -12.856 13.144 19.368 1.00 91.12 275 ILE A N 1
ATOM 2335 C CA . ILE A 1 275 ? -12.133 12.836 20.590 1.00 91.12 275 ILE A CA 1
ATOM 2336 C C . ILE A 1 275 ? -12.735 13.656 21.724 1.00 91.12 275 ILE A C 1
ATOM 2338 O O . ILE A 1 275 ? -12.840 14.876 21.629 1.00 91.12 275 ILE A O 1
ATOM 2342 N N . ASN A 1 276 ? -13.168 12.980 22.785 1.00 87.81 276 ASN A N 1
ATOM 2343 C CA . ASN A 1 276 ? -13.674 13.648 23.975 1.00 87.81 276 ASN A CA 1
ATOM 2344 C C . ASN A 1 276 ? -12.515 13.778 24.958 1.00 87.81 276 ASN A C 1
ATOM 2346 O O . ASN A 1 276 ? -12.073 12.787 25.549 1.00 87.81 276 ASN A O 1
ATOM 2350 N N . LEU A 1 277 ? -12.030 15.005 25.103 1.00 78.62 277 LEU A N 1
ATOM 2351 C CA . LEU A 1 277 ? -11.048 15.389 26.106 1.00 78.62 277 LEU A CA 1
ATOM 2352 C C . LEU A 1 277 ? -11.797 16.044 27.261 1.00 78.62 277 LEU A C 1
ATOM 2354 O O . LEU A 1 277 ? -12.701 16.847 27.030 1.00 78.62 277 LEU A O 1
ATOM 2358 N N . LYS A 1 278 ? -11.428 15.733 28.506 1.00 65.69 278 LYS A N 1
ATOM 2359 C CA . LYS A 1 278 ? -11.855 16.604 29.603 1.00 65.69 278 LYS A CA 1
ATOM 2360 C C . LYS A 1 278 ? -11.055 17.904 29.544 1.00 65.69 278 LYS A C 1
ATOM 2362 O O . LYS A 1 278 ? -9.853 17.832 29.279 1.00 65.69 278 LYS A O 1
ATOM 2367 N N . PRO A 1 279 ? -11.685 19.060 29.816 1.00 49.31 279 PRO A N 1
ATOM 2368 C CA . PRO A 1 279 ? -10.948 20.298 30.007 1.00 49.31 279 PRO A CA 1
ATOM 2369 C C . PRO A 1 279 ? -9.925 20.070 31.122 1.00 49.31 279 PRO A C 1
ATOM 2371 O O . PRO A 1 279 ? -10.267 19.632 32.223 1.00 49.31 279 PRO A O 1
ATOM 2374 N N . GLN A 1 280 ? -8.651 20.268 30.799 1.00 50.78 280 GLN A N 1
ATOM 2375 C CA . GLN A 1 280 ? -7.593 20.261 31.793 1.00 50.78 280 GLN A CA 1
ATOM 2376 C C . GLN A 1 280 ? -7.618 21.631 32.471 1.00 50.78 280 GLN A C 1
ATOM 2378 O O . GLN A 1 280 ? -7.373 22.637 31.814 1.00 50.78 280 GLN A O 1
ATOM 2383 N N . ASN A 1 281 ? -7.906 21.674 33.773 1.00 35.78 281 ASN A N 1
ATOM 2384 C CA . ASN A 1 281 ? -7.495 22.812 34.589 1.00 35.78 281 ASN A CA 1
ATOM 2385 C C . ASN A 1 281 ? -5.962 22.816 34.586 1.00 35.78 281 ASN A C 1
ATOM 2387 O O . ASN A 1 281 ? -5.334 21.858 35.040 1.00 35.78 281 ASN A O 1
ATOM 2391 N N . ILE A 1 282 ? -5.382 23.866 34.013 1.00 40.31 282 ILE A N 1
ATOM 2392 C CA . ILE A 1 282 ? -3.953 23.996 33.691 1.00 40.31 282 ILE A CA 1
ATOM 2393 C C . ILE A 1 282 ? -3.068 24.135 34.955 1.00 40.31 282 ILE A C 1
ATOM 2395 O O . ILE A 1 282 ? -1.849 24.062 34.865 1.00 40.31 282 ILE A O 1
ATOM 2399 N N . GLU A 1 283 ? -3.642 24.229 36.157 1.00 39.12 283 GLU A N 1
ATOM 2400 C CA . GLU A 1 283 ? -2.897 24.630 37.363 1.00 39.12 283 GLU A CA 1
ATOM 2401 C C . GLU A 1 283 ? -2.315 23.510 38.241 1.00 39.12 283 GLU A C 1
ATOM 2403 O O . GLU A 1 283 ? -1.651 23.813 39.223 1.00 39.12 283 GLU A O 1
ATOM 2408 N N . ASN A 1 284 ? -2.478 22.219 37.933 1.00 35.53 284 ASN A N 1
ATOM 2409 C CA . ASN A 1 284 ? -1.942 21.160 38.809 1.00 35.53 284 ASN A CA 1
ATOM 2410 C C . ASN A 1 284 ? -1.140 20.094 38.054 1.00 35.53 284 ASN A C 1
ATOM 2412 O O . ASN A 1 284 ? -1.560 18.948 37.898 1.00 35.53 284 ASN A O 1
ATOM 2416 N N . TYR A 1 285 ? 0.069 20.476 37.637 1.00 41.00 285 TYR A N 1
ATOM 2417 C CA . TYR A 1 285 ? 1.032 19.627 36.923 1.00 41.00 285 TYR A CA 1
ATOM 2418 C C . TYR A 1 285 ? 1.706 18.525 37.776 1.00 41.00 285 TYR A C 1
ATOM 2420 O O . TYR A 1 285 ? 2.456 17.718 37.232 1.00 41.00 285 TYR A O 1
ATOM 2428 N N . HIS A 1 286 ? 1.421 18.420 39.085 1.00 37.94 286 HIS A N 1
ATOM 2429 C CA . HIS A 1 286 ? 2.166 17.524 39.990 1.00 37.94 286 HIS A CA 1
ATOM 2430 C C . HIS A 1 286 ? 1.367 16.478 40.781 1.00 37.94 286 HIS A C 1
ATOM 2432 O O . HIS A 1 286 ? 1.939 15.807 41.639 1.00 37.94 286 HIS A O 1
ATOM 2438 N N . LYS A 1 287 ? 0.091 16.220 40.473 1.00 38.97 287 LYS A N 1
ATOM 2439 C CA . LYS A 1 287 ? -0.614 15.074 41.079 1.00 38.97 287 LYS A CA 1
ATOM 2440 C C . LYS A 1 287 ? -0.784 13.932 40.083 1.00 38.97 287 LYS A C 1
ATOM 2442 O O . LYS A 1 287 ? -1.662 13.974 39.221 1.00 38.97 287 LYS A O 1
ATOM 2447 N N . LYS A 1 288 ? 0.030 12.878 40.265 1.00 40.97 288 LYS A N 1
ATOM 2448 C CA . LYS A 1 288 ? -0.267 11.508 39.812 1.00 40.97 288 LYS A CA 1
ATOM 2449 C C . LYS A 1 288 ? -1.666 11.155 40.318 1.00 40.97 288 LYS A C 1
ATOM 2451 O O . LYS A 1 288 ? -1.833 10.753 41.461 1.00 40.97 288 LYS A O 1
ATOM 2456 N N . THR A 1 289 ? -2.677 11.369 39.493 1.00 38.44 289 THR A N 1
ATOM 2457 C CA . THR A 1 289 ? -4.024 10.873 39.751 1.00 38.44 289 THR A CA 1
ATOM 2458 C C . THR A 1 289 ? -4.333 9.851 38.677 1.00 38.44 289 THR A C 1
ATOM 2460 O O . THR A 1 289 ? -4.315 10.143 37.483 1.00 38.44 289 THR A O 1
ATOM 2463 N N . GLU A 1 290 ? -4.576 8.629 39.136 1.00 39.56 290 GLU A N 1
ATOM 2464 C CA . GLU A 1 290 ? -4.781 7.383 38.392 1.00 39.56 290 GLU A CA 1
ATOM 2465 C C . GLU A 1 29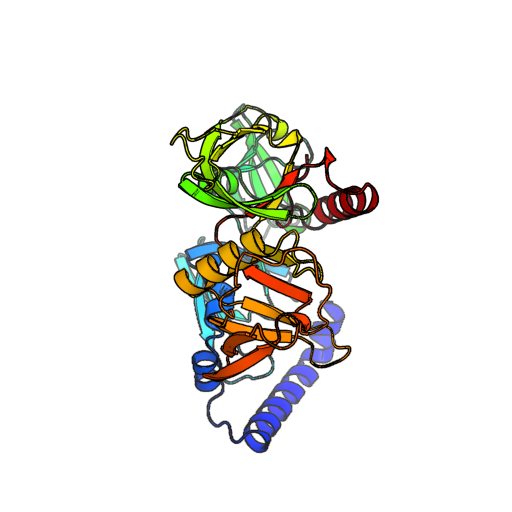0 ? -6.045 7.361 37.514 1.00 39.56 290 GLU A C 1
ATOM 2467 O O . GLU A 1 290 ? -6.514 6.306 37.108 1.00 39.56 290 GLU A O 1
ATOM 2472 N N . ASN A 1 291 ? -6.606 8.513 37.148 1.00 42.53 291 ASN A N 1
ATOM 2473 C CA . ASN A 1 291 ? -7.827 8.587 36.353 1.00 42.53 291 ASN A CA 1
ATOM 2474 C C . ASN A 1 291 ? -7.518 8.791 34.863 1.00 42.53 291 ASN A C 1
ATOM 2476 O O . ASN A 1 291 ? -7.824 9.828 34.272 1.00 42.53 291 ASN A O 1
ATOM 2480 N N . ASN A 1 292 ? -6.937 7.762 34.242 1.00 46.44 292 ASN A N 1
ATOM 2481 C CA . ASN A 1 292 ? -6.796 7.652 32.782 1.00 46.44 292 ASN A CA 1
ATOM 2482 C C . ASN A 1 292 ? -8.118 7.272 32.069 1.00 46.44 292 ASN A C 1
ATOM 2484 O O . ASN A 1 292 ? -8.148 7.169 30.845 1.00 46.44 292 ASN A O 1
ATOM 2488 N N . ASP A 1 293 ? -9.215 7.102 32.813 1.00 49.91 293 ASP A N 1
ATOM 2489 C CA . ASP A 1 293 ? -10.498 6.567 32.327 1.00 49.91 293 ASP A CA 1
ATOM 2490 C C . ASP A 1 293 ? -11.430 7.585 31.646 1.00 49.91 293 ASP A C 1
ATOM 2492 O O . ASP A 1 293 ? -12.593 7.286 31.384 1.00 49.91 293 ASP A O 1
ATOM 2496 N N . LYS A 1 294 ? -10.967 8.808 31.355 1.00 65.19 294 LYS A N 1
ATOM 2497 C CA . LYS A 1 294 ? -11.866 9.903 30.931 1.00 65.19 294 LYS A CA 1
ATOM 2498 C C . LYS A 1 294 ? -11.662 10.413 29.502 1.00 65.19 294 LYS A C 1
ATOM 2500 O O . LYS A 1 294 ? -12.546 11.103 29.001 1.00 65.19 294 LYS A O 1
ATOM 2505 N N . GLU A 1 295 ? -10.566 10.064 28.830 1.00 83.38 295 GLU A N 1
ATOM 2506 C CA . GLU A 1 295 ? -10.365 10.405 27.415 1.00 83.38 295 GLU A CA 1
ATOM 2507 C C . GLU A 1 295 ? -10.877 9.272 26.528 1.00 83.38 295 GLU A C 1
ATOM 2509 O O . GLU A 1 295 ? -10.474 8.114 26.677 1.00 83.38 295 GLU A O 1
ATOM 2514 N N . THR A 1 296 ? -11.781 9.597 25.605 1.00 91.19 296 THR A N 1
ATOM 2515 C CA . THR A 1 296 ? -12.388 8.600 24.715 1.00 91.19 296 THR A CA 1
ATOM 2516 C C . THR A 1 296 ? -12.287 9.034 23.267 1.00 91.19 296 THR A C 1
ATOM 2518 O O . THR A 1 296 ? -12.607 10.170 22.911 1.00 91.19 296 THR A O 1
ATOM 2521 N N . LEU A 1 297 ? -11.857 8.103 22.426 1.00 94.06 297 LEU A N 1
ATOM 2522 C CA . LEU A 1 297 ? -11.930 8.221 20.983 1.00 94.06 297 LEU A CA 1
ATOM 2523 C C . LEU A 1 297 ? -13.259 7.627 20.522 1.00 94.06 297 LEU A C 1
ATOM 2525 O O . LEU A 1 297 ? -13.630 6.527 20.931 1.00 94.06 297 LEU A O 1
ATOM 2529 N N . VAL A 1 298 ? -13.981 8.359 19.683 1.00 95.19 298 VAL A N 1
ATOM 2530 C CA . VAL A 1 298 ? -15.247 7.911 19.108 1.00 95.19 298 VAL A CA 1
ATOM 2531 C C . VAL A 1 298 ? -15.015 7.533 17.654 1.00 95.19 298 VAL A C 1
ATOM 2533 O O . VAL A 1 298 ? -14.616 8.366 16.838 1.00 95.19 298 VAL A O 1
ATOM 2536 N N . LEU A 1 299 ? -15.263 6.267 17.346 1.00 95.62 299 LEU A N 1
ATOM 2537 C CA . LEU A 1 299 ? -15.085 5.652 16.038 1.00 95.62 299 LEU A CA 1
ATOM 2538 C C . LEU A 1 299 ? -16.457 5.299 15.463 1.00 95.62 299 LEU A C 1
ATOM 2540 O O . LEU A 1 299 ? -17.259 4.679 16.153 1.00 95.62 299 LEU A O 1
ATOM 2544 N N . LYS A 1 300 ? -16.711 5.609 14.192 1.00 95.50 300 LYS A N 1
ATOM 2545 C CA . LYS A 1 300 ? -17.766 4.930 13.427 1.00 95.50 300 LYS A CA 1
ATOM 2546 C C . LYS A 1 300 ? -17.119 3.752 12.709 1.00 95.50 300 LYS A C 1
ATOM 2548 O O . LYS A 1 300 ? -16.324 3.971 11.792 1.00 95.50 300 LYS A O 1
ATOM 2553 N N . ASN A 1 301 ? -17.389 2.534 13.165 1.00 92.81 301 ASN A N 1
ATOM 2554 C CA . ASN A 1 301 ? -16.760 1.340 12.606 1.00 92.81 301 ASN A CA 1
ATOM 2555 C C . ASN A 1 301 ? -17.276 1.024 11.188 1.00 92.81 301 ASN A C 1
ATOM 2557 O O . ASN A 1 301 ? -18.226 1.647 10.704 1.00 92.81 301 ASN A O 1
ATOM 2561 N N . ILE A 1 302 ? -16.666 0.039 10.524 1.00 89.38 302 ILE A N 1
ATOM 2562 C CA . ILE A 1 302 ? -17.079 -0.411 9.179 1.00 89.38 302 ILE A CA 1
ATOM 2563 C C . ILE A 1 302 ? -18.515 -0.961 9.117 1.00 89.38 302 ILE A C 1
ATOM 2565 O O . ILE A 1 302 ? -19.097 -1.007 8.043 1.00 89.38 302 ILE A O 1
ATOM 2569 N N . PHE A 1 303 ? -19.115 -1.319 10.256 1.00 87.12 303 PHE A N 1
ATOM 2570 C CA . PHE A 1 303 ? -20.518 -1.741 10.362 1.00 87.12 303 PHE A CA 1
ATOM 2571 C C . PHE A 1 303 ? -21.475 -0.570 10.645 1.00 87.12 303 PHE A C 1
ATOM 2573 O O . PHE A 1 303 ? -22.640 -0.783 10.973 1.00 87.12 303 PHE A O 1
ATOM 2580 N N . GLY A 1 304 ? -20.984 0.672 10.603 1.00 87.31 304 GLY A N 1
ATOM 2581 C CA . GLY A 1 304 ? -21.767 1.880 10.860 1.00 87.31 304 GLY A CA 1
ATOM 2582 C C . GLY A 1 304 ? -22.072 2.156 12.335 1.00 87.31 304 GLY A C 1
ATOM 2583 O O . GLY A 1 304 ? -22.708 3.169 12.628 1.00 87.31 304 GLY A O 1
ATOM 2584 N N . LYS A 1 305 ? -21.600 1.314 13.262 1.00 92.75 305 LYS A N 1
ATOM 2585 C CA . LYS A 1 305 ? -21.821 1.466 14.706 1.00 92.75 305 LYS A CA 1
ATOM 2586 C C . LYS A 1 305 ? -20.835 2.464 15.301 1.00 92.75 305 LYS A C 1
ATOM 2588 O O . LYS A 1 305 ? -19.643 2.440 14.990 1.00 92.75 305 LYS A O 1
ATOM 2593 N N . GLU A 1 306 ? -21.331 3.319 16.190 1.00 95.44 306 GLU A N 1
ATOM 2594 C CA . GLU A 1 306 ? -20.481 4.196 16.989 1.00 95.44 306 GLU A CA 1
ATOM 2595 C C . GLU A 1 306 ? -19.887 3.414 18.169 1.00 95.44 306 GLU A C 1
ATOM 2597 O O . GLU A 1 306 ? -20.610 2.825 18.972 1.00 95.44 306 GLU A O 1
ATOM 2602 N N . ILE A 1 307 ? -18.561 3.413 18.276 1.00 94.19 307 ILE A N 1
ATOM 2603 C CA . ILE A 1 307 ? -17.805 2.762 19.345 1.00 94.19 307 ILE A CA 1
ATOM 2604 C C . ILE A 1 307 ? -17.003 3.825 20.085 1.00 94.19 307 ILE A C 1
ATOM 2606 O O . ILE A 1 307 ? -16.304 4.640 19.480 1.00 94.19 307 ILE A O 1
ATOM 2610 N N . LYS A 1 308 ? -17.073 3.790 21.416 1.00 94.38 308 LYS A N 1
ATOM 2611 C CA . LYS A 1 308 ? -16.250 4.620 22.299 1.00 94.38 308 LYS A CA 1
ATOM 2612 C C . LYS A 1 308 ? -15.086 3.788 22.814 1.00 94.38 308 LYS A C 1
ATOM 2614 O O . LYS A 1 308 ? -15.285 2.817 23.541 1.00 94.38 308 LYS A O 1
ATOM 2619 N N . ILE A 1 309 ? -13.873 4.176 22.445 1.00 92.50 309 ILE A N 1
ATOM 2620 C CA . ILE A 1 309 ? -12.642 3.488 22.820 1.00 92.50 309 ILE A CA 1
ATOM 2621 C C . ILE A 1 309 ? -11.903 4.356 23.844 1.00 92.50 309 ILE A C 1
ATOM 2623 O O . ILE A 1 309 ? -11.495 5.473 23.513 1.00 92.50 309 ILE A O 1
ATOM 2627 N N . PRO A 1 310 ? -11.720 3.879 25.087 1.00 90.75 310 PRO A N 1
ATOM 2628 C CA . PRO A 1 310 ? -10.873 4.554 26.063 1.00 90.75 310 PRO A CA 1
ATOM 2629 C C . PRO A 1 310 ? -9.450 4.713 25.529 1.00 90.75 310 PRO A C 1
ATOM 2631 O O . PRO A 1 310 ? -8.846 3.745 25.063 1.00 90.75 310 PRO A O 1
ATOM 2634 N N . TYR A 1 311 ? -8.903 5.922 25.616 1.00 89.00 311 TYR A N 1
ATOM 2635 C CA . TYR A 1 311 ? -7.608 6.253 25.023 1.00 89.00 311 TYR A CA 1
ATOM 2636 C C . TYR A 1 311 ? -6.468 5.390 25.587 1.00 89.00 311 TYR A C 1
ATOM 2638 O O . TYR A 1 311 ? -5.595 4.926 24.857 1.00 89.00 311 TYR A O 1
ATOM 2646 N N . ASN A 1 312 ? -6.518 5.082 26.888 1.00 87.06 312 ASN A N 1
ATOM 2647 C CA . ASN A 1 312 ? -5.551 4.215 27.566 1.00 87.06 312 ASN A CA 1
ATOM 2648 C C . ASN A 1 312 ? -5.500 2.781 26.999 1.00 87.06 312 ASN A C 1
ATOM 2650 O O . ASN A 1 312 ? -4.444 2.139 27.072 1.00 87.06 312 ASN A O 1
ATOM 2654 N N . LYS A 1 313 ? -6.596 2.297 26.398 1.00 91.44 313 LYS A N 1
ATOM 2655 C CA . LYS A 1 313 ? -6.692 0.974 25.767 1.00 91.44 313 LYS A CA 1
ATOM 2656 C C . LYS A 1 313 ? -6.125 0.940 24.352 1.00 91.44 313 LYS A C 1
ATOM 2658 O O . LYS A 1 313 ? -5.923 -0.157 23.844 1.00 91.44 313 LYS A O 1
ATOM 2663 N N . ILE A 1 314 ? -5.850 2.083 23.729 1.00 93.25 314 ILE A N 1
ATOM 2664 C CA . ILE A 1 314 ? -5.269 2.136 22.385 1.00 93.25 314 ILE A CA 1
ATOM 2665 C C . ILE A 1 314 ? -3.757 1.910 22.484 1.00 93.25 314 ILE A C 1
ATOM 2667 O O . ILE A 1 314 ? -3.079 2.463 23.354 1.00 93.25 314 ILE A O 1
ATOM 2671 N N . GLU A 1 315 ? -3.237 1.053 21.616 1.00 93.88 315 GLU A N 1
ATOM 2672 C CA . GLU A 1 315 ? -1.807 0.797 21.442 1.00 93.88 315 GLU A CA 1
ATOM 2673 C C . GLU A 1 315 ? -1.258 1.555 20.235 1.00 93.88 315 GLU A C 1
ATOM 2675 O O . GLU A 1 315 ? -0.228 2.224 20.323 1.00 93.88 315 GLU A O 1
ATOM 2680 N N . LEU A 1 316 ? -1.961 1.462 19.108 1.00 94.88 316 LEU A N 1
ATOM 2681 C CA . LEU A 1 316 ? -1.479 1.958 17.830 1.00 94.88 316 LEU A CA 1
ATOM 2682 C C . LEU A 1 316 ? -2.648 2.308 16.910 1.00 94.88 316 LEU A C 1
ATOM 2684 O O . LEU A 1 316 ? -3.627 1.571 16.839 1.00 94.88 316 LEU A O 1
ATOM 2688 N N . ILE A 1 317 ? -2.512 3.394 16.154 1.00 97.12 317 ILE A N 1
ATOM 2689 C CA . ILE A 1 317 ? -3.405 3.729 15.042 1.00 97.12 317 ILE A CA 1
ATOM 2690 C C . ILE A 1 317 ? -2.606 3.635 13.740 1.00 97.12 317 ILE A C 1
ATOM 2692 O O . ILE A 1 317 ? -1.530 4.223 13.614 1.00 97.12 317 ILE A O 1
ATOM 2696 N N . ILE A 1 318 ? -3.118 2.882 12.771 1.00 97.06 318 ILE A N 1
ATOM 2697 C CA . ILE A 1 318 ? -2.540 2.749 11.430 1.00 97.06 318 ILE A CA 1
ATOM 2698 C C . ILE A 1 318 ? -3.540 3.281 10.411 1.00 97.06 318 ILE A C 1
ATOM 2700 O O . ILE A 1 318 ? -4.721 2.950 10.470 1.00 97.06 318 ILE A O 1
ATOM 2704 N N . PHE A 1 319 ? -3.065 4.063 9.453 1.00 95.94 319 PHE A N 1
ATOM 2705 C CA . PHE A 1 319 ? -3.859 4.546 8.328 1.00 95.94 319 PHE A CA 1
ATOM 2706 C C . PHE A 1 319 ? -2.975 4.673 7.089 1.00 95.94 319 PHE A C 1
ATOM 2708 O O . PHE A 1 319 ? -1.742 4.647 7.185 1.00 95.94 319 PHE A O 1
ATOM 2715 N N . GLU A 1 320 ? -3.612 4.796 5.930 1.00 94.56 320 GLU A N 1
ATOM 2716 C CA . GLU A 1 320 ? -2.924 5.053 4.670 1.00 94.56 320 GLU A CA 1
ATOM 2717 C C . GLU A 1 320 ? -3.160 6.482 4.189 1.00 94.56 320 GLU A C 1
ATOM 2719 O O . GLU A 1 320 ? -4.214 7.073 4.437 1.00 94.56 320 GLU A O 1
ATOM 2724 N N . TYR A 1 321 ? -2.165 7.032 3.502 1.00 93.44 321 TYR A N 1
ATOM 2725 C CA . TYR A 1 321 ? -2.226 8.333 2.853 1.00 93.44 321 TYR A CA 1
ATOM 2726 C C . TYR A 1 321 ? -1.368 8.339 1.581 1.00 93.44 321 TYR A C 1
ATOM 2728 O O . TYR A 1 321 ? -0.605 7.409 1.336 1.00 93.44 321 TYR A O 1
ATOM 2736 N N . THR A 1 322 ? -1.481 9.373 0.749 1.00 90.38 322 THR A N 1
ATOM 2737 C CA . THR A 1 322 ? -0.715 9.488 -0.506 1.00 90.38 322 THR A CA 1
ATOM 2738 C C . THR A 1 322 ? 0.785 9.692 -0.286 1.00 90.38 322 THR A C 1
ATOM 2740 O O . THR A 1 322 ? 1.571 9.333 -1.160 1.00 90.38 322 THR A O 1
ATOM 2743 N N . SER A 1 323 ? 1.183 10.235 0.868 1.00 92.75 323 SER A N 1
ATOM 2744 C CA . SER A 1 323 ? 2.576 10.545 1.204 1.00 92.75 323 SER A CA 1
ATOM 2745 C C . SER A 1 323 ? 3.271 9.411 1.982 1.00 92.75 323 SER A C 1
ATOM 2747 O O . SER A 1 323 ? 3.090 8.228 1.683 1.00 92.75 323 SER A O 1
ATOM 2749 N N . ALA A 1 324 ? 4.117 9.737 2.963 1.00 95.12 324 ALA A N 1
ATOM 2750 C CA . ALA A 1 324 ? 4.904 8.773 3.715 1.00 95.12 324 ALA A CA 1
ATOM 2751 C C . ALA A 1 324 ? 5.080 9.135 5.193 1.00 95.12 324 ALA A C 1
ATOM 2753 O O . ALA A 1 324 ? 4.969 10.288 5.621 1.00 95.12 324 ALA A O 1
ATOM 2754 N N . MET A 1 325 ? 5.442 8.108 5.962 1.00 95.56 325 MET A N 1
ATOM 2755 C CA . MET A 1 325 ? 6.037 8.260 7.282 1.00 95.56 325 MET A CA 1
ATOM 2756 C C . MET A 1 325 ? 7.562 8.303 7.150 1.00 95.56 325 MET A C 1
ATOM 2758 O O . MET A 1 325 ? 8.164 7.375 6.609 1.00 95.56 325 MET A O 1
ATOM 2762 N N . ILE A 1 326 ? 8.193 9.347 7.676 1.00 95.19 326 ILE A N 1
ATOM 2763 C CA . ILE A 1 326 ? 9.634 9.601 7.568 1.00 95.19 326 ILE A CA 1
ATOM 2764 C C . ILE A 1 326 ? 10.266 9.547 8.958 1.00 95.19 326 ILE A C 1
ATOM 2766 O O . ILE A 1 326 ? 9.681 10.025 9.925 1.00 95.19 326 ILE A O 1
ATOM 2770 N N . GLN A 1 327 ? 11.445 8.940 9.085 1.00 94.00 327 GLN A N 1
ATOM 2771 C CA . GLN A 1 327 ? 12.192 8.844 10.345 1.00 94.00 327 GLN A CA 1
ATOM 2772 C C . GLN A 1 327 ? 13.669 9.153 10.103 1.00 94.00 327 GLN A C 1
ATOM 2774 O O . GLN A 1 327 ? 14.211 8.766 9.069 1.00 94.00 327 GLN A O 1
ATOM 2779 N N . ILE A 1 328 ? 14.343 9.779 11.067 1.00 91.94 328 ILE A N 1
ATOM 2780 C CA . ILE A 1 328 ? 15.792 10.004 10.989 1.00 91.94 328 ILE A CA 1
ATOM 2781 C C . ILE A 1 328 ? 16.528 8.697 11.332 1.00 91.94 328 ILE A C 1
ATOM 2783 O O . ILE A 1 328 ? 16.269 8.074 12.371 1.00 91.94 328 ILE A O 1
ATOM 2787 N N . LYS A 1 329 ? 17.473 8.268 10.480 1.00 91.62 329 LYS A N 1
ATOM 2788 C CA . LYS A 1 329 ? 18.265 7.036 10.673 1.00 91.62 329 LYS A CA 1
ATOM 2789 C C . LYS A 1 329 ? 19.020 7.055 12.009 1.00 91.62 329 LYS A C 1
ATOM 2791 O O . LYS A 1 329 ? 19.049 6.031 12.689 1.00 91.62 329 LYS A O 1
ATOM 2796 N N . SER A 1 330 ? 19.609 8.192 12.392 1.00 89.94 330 SER A N 1
ATOM 2797 C CA . SER A 1 330 ? 20.389 8.341 13.635 1.00 89.94 330 SER A CA 1
ATOM 2798 C C . SER A 1 330 ? 19.544 8.213 14.907 1.00 89.94 330 SER A C 1
ATOM 2800 O O . SER A 1 330 ? 20.054 7.790 15.939 1.00 89.94 330 SER A O 1
ATOM 2802 N N . GLU A 1 331 ? 18.242 8.488 14.828 1.00 89.12 331 GLU A N 1
ATOM 2803 C CA . GLU A 1 331 ? 17.305 8.370 15.953 1.00 89.12 331 GLU A CA 1
ATOM 2804 C C . GLU A 1 331 ? 16.614 6.996 16.015 1.00 89.12 331 GLU A C 1
ATOM 2806 O O . GLU A 1 331 ? 15.722 6.762 16.834 1.00 89.12 331 GLU A O 1
ATOM 2811 N N . THR A 1 332 ? 17.015 6.069 15.142 1.00 88.31 332 THR A N 1
ATOM 2812 C CA . THR A 1 332 ? 16.433 4.733 15.030 1.00 88.31 332 THR A CA 1
ATOM 2813 C C . THR A 1 332 ? 17.371 3.678 15.619 1.00 88.31 332 THR A C 1
ATOM 2815 O O . THR A 1 332 ? 18.571 3.652 15.329 1.00 88.31 332 THR A O 1
ATOM 2818 N N . SER A 1 333 ? 16.820 2.740 16.402 1.00 87.12 333 SER A N 1
ATOM 2819 C CA . SER A 1 333 ? 17.607 1.650 16.994 1.00 87.12 333 SER A CA 1
ATOM 2820 C C . SER A 1 333 ? 18.345 0.828 15.930 1.00 87.12 333 SER A C 1
ATOM 2822 O O . SER A 1 333 ? 17.883 0.668 14.796 1.00 87.12 333 SER A O 1
ATOM 2824 N N . PHE A 1 334 ? 19.498 0.267 16.300 1.00 86.19 334 PHE A N 1
ATOM 2825 C CA . PHE A 1 334 ? 20.281 -0.593 15.408 1.00 86.19 334 PHE A CA 1
ATOM 2826 C C . PHE A 1 334 ? 19.465 -1.789 14.885 1.00 86.19 334 PHE A C 1
ATOM 2828 O O . PHE A 1 334 ? 19.460 -2.054 13.684 1.00 86.19 334 PHE A O 1
ATOM 2835 N N . SER A 1 335 ? 18.698 -2.444 15.763 1.00 87.00 335 SER A N 1
ATOM 2836 C CA . SER A 1 335 ? 17.815 -3.563 15.408 1.00 87.00 335 SER A CA 1
ATOM 2837 C C . SER A 1 335 ? 16.761 -3.177 14.367 1.00 87.00 335 SER A C 1
ATOM 2839 O O . SER A 1 335 ? 16.575 -3.885 13.377 1.00 87.00 335 SER A O 1
ATOM 2841 N N . SER A 1 336 ? 16.121 -2.017 14.534 1.00 87.62 336 SER A N 1
ATOM 2842 C CA . SER A 1 336 ? 15.132 -1.512 13.578 1.00 87.62 336 SER A CA 1
ATOM 2843 C C . SER A 1 336 ? 15.778 -1.213 12.226 1.00 87.62 336 SER A C 1
ATOM 2845 O O . SER A 1 336 ? 15.255 -1.624 11.191 1.00 87.62 336 SER A O 1
ATOM 2847 N N . ARG A 1 337 ? 16.953 -0.566 12.219 1.00 88.81 337 ARG A N 1
ATOM 2848 C CA . ARG A 1 337 ? 17.713 -0.291 10.987 1.00 88.81 337 ARG A CA 1
ATOM 2849 C C . ARG A 1 337 ? 18.069 -1.572 10.233 1.00 88.81 337 ARG A C 1
ATOM 2851 O O . ARG A 1 337 ? 17.936 -1.606 9.011 1.00 88.81 337 ARG A O 1
ATOM 2858 N N . LEU A 1 338 ? 18.474 -2.628 10.939 1.00 90.62 338 LEU A N 1
ATOM 2859 C CA . LEU A 1 338 ? 18.751 -3.928 10.326 1.00 90.62 338 LEU A CA 1
ATOM 2860 C C . LEU A 1 338 ? 17.484 -4.544 9.715 1.00 90.62 338 LEU A C 1
ATOM 2862 O O . LEU A 1 338 ? 17.499 -4.943 8.550 1.00 90.62 338 LEU A O 1
ATOM 2866 N N . GLY A 1 339 ? 16.372 -4.541 10.456 1.00 92.19 339 GLY A N 1
ATOM 2867 C CA . GLY A 1 339 ? 15.075 -5.004 9.954 1.00 92.19 339 GLY A CA 1
ATOM 2868 C C . GLY A 1 339 ? 14.623 -4.253 8.697 1.00 92.19 339 GLY A C 1
ATOM 2869 O O . GLY A 1 339 ? 14.143 -4.865 7.745 1.00 92.19 339 GLY A O 1
ATOM 2870 N N . TYR A 1 340 ? 14.853 -2.940 8.638 1.00 92.50 340 TYR A N 1
ATOM 2871 C CA . TYR A 1 340 ? 14.551 -2.124 7.462 1.00 92.50 340 TYR A CA 1
ATOM 2872 C C . TYR A 1 340 ? 15.444 -2.431 6.257 1.00 92.50 340 TYR A C 1
ATOM 2874 O O . TYR A 1 340 ? 14.937 -2.482 5.138 1.00 92.50 340 TYR A O 1
ATOM 2882 N N . LYS A 1 341 ? 16.741 -2.702 6.457 1.00 91.31 341 LYS A N 1
ATOM 2883 C CA . LYS A 1 341 ? 17.631 -3.160 5.373 1.00 91.31 341 LYS A CA 1
ATOM 2884 C C . LYS A 1 341 ? 17.172 -4.501 4.795 1.00 91.31 341 LYS A C 1
ATOM 2886 O O . LYS A 1 341 ? 17.158 -4.672 3.576 1.00 91.31 341 LYS A O 1
ATOM 2891 N N . ILE A 1 342 ? 16.750 -5.429 5.657 1.00 92.44 342 ILE A N 1
ATOM 2892 C CA . ILE A 1 342 ? 16.175 -6.714 5.237 1.00 92.44 342 ILE A CA 1
ATOM 2893 C C . ILE A 1 342 ? 14.882 -6.471 4.452 1.00 92.44 342 ILE A C 1
ATOM 2895 O O . ILE A 1 342 ? 14.740 -6.978 3.340 1.00 92.44 342 ILE A O 1
ATOM 2899 N N . LEU A 1 343 ? 13.969 -5.649 4.979 1.00 91.62 343 LEU A N 1
ATOM 2900 C CA . LEU A 1 343 ? 12.717 -5.319 4.299 1.00 91.62 343 LEU A CA 1
ATOM 2901 C C . LEU A 1 343 ? 12.973 -4.707 2.917 1.00 91.62 343 LEU A C 1
ATOM 2903 O O . LEU A 1 343 ? 12.370 -5.176 1.959 1.00 91.62 343 LEU A O 1
ATOM 2907 N N . LYS A 1 344 ? 13.909 -3.757 2.787 1.00 91.88 344 LYS A N 1
ATOM 2908 C CA . LYS A 1 344 ? 14.297 -3.166 1.496 1.00 91.88 344 LYS A CA 1
ATOM 2909 C C . LYS A 1 344 ? 14.753 -4.226 0.495 1.00 91.88 344 LYS A C 1
ATOM 2911 O O . LYS A 1 344 ? 14.342 -4.193 -0.657 1.00 91.88 344 LYS A O 1
ATOM 2916 N N . LYS A 1 345 ? 15.570 -5.192 0.927 1.00 90.75 345 LYS A N 1
ATOM 2917 C CA . LYS A 1 345 ? 16.064 -6.270 0.054 1.00 90.75 345 LYS A CA 1
ATOM 2918 C C . LYS A 1 345 ? 14.930 -7.131 -0.508 1.00 90.75 345 LYS A C 1
ATOM 2920 O O . LYS A 1 345 ? 15.057 -7.672 -1.605 1.00 90.75 345 LYS A O 1
ATOM 2925 N N . PHE A 1 346 ? 13.842 -7.322 0.239 1.00 89.88 346 PHE A N 1
ATOM 2926 C CA . PHE A 1 346 ? 12.729 -8.185 -0.173 1.00 89.88 346 PHE A CA 1
ATOM 2927 C C . PHE A 1 346 ? 11.548 -7.437 -0.790 1.00 89.88 346 PHE A C 1
ATOM 2929 O O . PHE A 1 346 ? 10.882 -8.017 -1.644 1.00 89.88 346 PHE A O 1
ATOM 2936 N N . LYS A 1 347 ? 11.299 -6.202 -0.354 1.00 90.94 347 LYS A N 1
ATOM 2937 C CA . LYS A 1 347 ? 10.158 -5.350 -0.711 1.00 90.94 347 LYS A CA 1
ATOM 2938 C C . LYS A 1 347 ? 10.596 -3.877 -0.796 1.00 90.94 347 LYS A C 1
ATOM 2940 O O . LYS A 1 347 ? 10.250 -3.085 0.090 1.00 90.94 347 LYS A O 1
ATOM 2945 N N . PRO A 1 348 ? 11.429 -3.513 -1.788 1.00 90.88 348 PRO A N 1
ATOM 2946 C CA . PRO A 1 348 ? 11.987 -2.165 -1.910 1.00 90.88 348 PRO A CA 1
ATOM 2947 C C . PRO A 1 348 ? 10.921 -1.082 -2.142 1.00 90.88 348 PRO A C 1
ATOM 2949 O O . PRO A 1 348 ? 11.154 0.079 -1.823 1.00 90.88 348 PRO A O 1
ATOM 2952 N N . GLU A 1 349 ? 9.730 -1.444 -2.616 1.00 90.25 349 GLU A N 1
ATOM 2953 C CA . GLU A 1 349 ? 8.578 -0.551 -2.764 1.00 90.25 349 GLU A CA 1
ATOM 2954 C C . GLU A 1 349 ? 7.976 -0.115 -1.416 1.00 90.25 349 GLU A C 1
ATOM 2956 O O . GLU A 1 349 ? 7.300 0.908 -1.322 1.00 90.25 349 GLU A O 1
ATOM 2961 N N . ARG A 1 350 ? 8.220 -0.870 -0.337 1.00 91.31 350 ARG A N 1
ATOM 2962 C CA . ARG A 1 350 ? 7.644 -0.589 0.992 1.00 91.31 350 ARG A CA 1
ATOM 2963 C C . ARG A 1 350 ? 8.513 0.284 1.877 1.00 91.31 350 ARG A C 1
ATOM 2965 O O . ARG A 1 350 ? 8.057 0.692 2.947 1.00 91.31 350 ARG A O 1
ATOM 2972 N N . ILE A 1 351 ? 9.771 0.497 1.505 1.00 91.50 351 ILE A N 1
ATOM 2973 C CA . ILE A 1 351 ? 10.705 1.257 2.325 1.00 91.50 351 ILE A CA 1
ATOM 2974 C C . ILE A 1 351 ? 11.869 1.789 1.501 1.00 91.50 351 ILE A C 1
ATOM 2976 O O . ILE A 1 351 ? 12.542 1.043 0.790 1.00 91.50 351 ILE A O 1
ATOM 2980 N N . LEU A 1 352 ? 12.170 3.069 1.691 1.00 88.31 352 LEU A N 1
ATOM 2981 C CA . LEU A 1 352 ? 13.413 3.661 1.232 1.00 88.31 352 LEU A CA 1
ATOM 2982 C C . LEU A 1 352 ? 14.377 3.811 2.410 1.00 88.31 352 LEU A C 1
ATOM 2984 O O . LEU A 1 352 ? 14.072 4.445 3.419 1.00 88.31 352 LEU A O 1
ATOM 2988 N N . ILE A 1 353 ? 15.550 3.206 2.255 1.00 87.44 353 ILE A N 1
ATOM 2989 C CA . ILE A 1 353 ? 16.708 3.363 3.133 1.00 87.44 353 ILE A CA 1
ATOM 2990 C C . ILE A 1 353 ? 17.958 3.174 2.274 1.00 87.44 353 ILE A C 1
ATOM 2992 O O . ILE A 1 353 ? 18.187 2.093 1.733 1.00 87.44 353 ILE A O 1
ATOM 2996 N N . THR A 1 354 ? 18.719 4.230 2.033 1.00 80.75 354 THR A N 1
ATOM 2997 C CA . THR A 1 354 ? 19.880 4.221 1.118 1.00 80.75 354 THR A CA 1
ATOM 2998 C C . THR A 1 354 ? 21.186 3.750 1.737 1.00 80.75 354 THR A C 1
ATOM 3000 O O . THR A 1 354 ? 21.283 3.763 2.992 1.00 80.75 354 THR A O 1
#

Foldseek 3Di:
DQVVCVVCVVVVVVCQVVVLVCVCVVVVPPAPQVVCVLLVVQLVCPLQAQFWKWKAFQHPRQTFTWHFHGWGADSTPVQGTWTFTQGPVPRDTDTHGPVRIDIDTDDAQFWFQFPVQFTWHFHDKAQDPPDPQGIWGWTAGPVRDTDTDHPVPGQTADTVVLVQVLAQHWEWEDDLNATATWRFNGWDDDRGLQAIKTWIWGPPCDPVNDTDTDIDGLQQKKKFAFKDKAFQDPDCPRVVRSVVVLVVQQVVQFWKWWAFPDPPPRTFIFGWNDKDDDDDPPPPPPDPDVPLQGIWTWGLTSNRDTDTDRSNGTGMMMTTDSHIYMYGPVSDDPVVVVVQVVCCVVNVHRIDHD

pLDDT: mean 87.37, std 13.75, range [35.53, 98.25]